Protein AF-A0A1D2M995-F1 (afdb_monomer_lite)

Secondary structure (DSSP, 8-state):
-PPP-----HHHHHHHHHHHHHHHHH-TTTT-HHHHHHHHHHHHHHHHHHHHHS---TTHHHHHHHHHHHHHHHHHHHHHHHHHHHHHHHHH-TTS-----HHHHHHHHHHHHHHHHHHHHHHHHHHH-TTTSS-THHHHHHHHHHHS----------------S--SHHHHHHHHHHHHHHHHHHHHHHT-PPP----------------PPPPP--------TTS-TTSSHHHHHHHHHHHTT-

Foldseek 3Di:
DDDDDPPPDPVNVVVVVVVVVVVCVVPVCPPVPVVVVVVVVVVVVVVVVVVVVPDDPPCPVVVVVVVVVVVVVVVVVVVVVVVVVVVVVVVVVVVPDDDDDPVVVVVVVVVVVVVVVVVVVVVVVVVLDPVPDPDCPSVVVVVCPVPDDCPPPDPPPPPPPPPPPPPPPPVVVVVVVVVVVVVVVVVVVVVDDDDDDDDDDDDDDDDDDDDDDDPDPDPPPDDPPPDDCVDPDNVVVVVVVVVVVD

Radius of gyration: 42.6 Å; chains: 1; bounding box: 113×85×97 Å

Organism: Orchesella cincta (NCBI:txid48709)

Sequence (246 aa):
MAKPNLEFGSMQHKQAALTVKKALEEDPTVFQYDEHYDEMDKKRTLKREEAKGSRAPKYIQNLMKTAERRQRENERRIEKAAQKELEKEGDFFKDKESFVTGAYKRKMEELRKLEEEEKREDALDEMADVSKQKDLSGFYRHLYRQTLPDDHGGKLEGGAVKTKERRRDDHDDFKRRDERRRRSKERRASLRSPVKETSRREGSTAENVVTQAPPEAVKLGEHPIWKKRTVGEALAAALERYFQRK

Structure (mmCIF, N/CA/C/O backbone):
data_AF-A0A1D2M995-F1
#
_entry.id   AF-A0A1D2M995-F1
#
loop_
_atom_site.group_PDB
_atom_site.id
_atom_site.type_symbol
_atom_site.label_atom_id
_atom_site.label_alt_id
_atom_site.label_comp_id
_atom_site.label_asym_id
_atom_site.label_entity_id
_atom_site.label_seq_id
_atom_site.pdbx_PDB_ins_code
_atom_site.Cartn_x
_atom_site.Cartn_y
_atom_site.Cartn_z
_atom_site.occupancy
_atom_site.B_iso_or_equiv
_atom_site.auth_seq_id
_atom_site.auth_comp_id
_atom_site.auth_asym_id
_atom_site.auth_atom_id
_atom_site.pdbx_PDB_model_num
ATOM 1 N N . MET A 1 1 ? 29.322 -55.364 -50.305 1.00 50.38 1 MET A N 1
ATOM 2 C CA . MET A 1 1 ? 29.477 -53.994 -50.842 1.00 50.38 1 MET A CA 1
ATOM 3 C C . MET A 1 1 ? 30.716 -53.392 -50.192 1.00 50.38 1 MET A C 1
ATOM 5 O O . MET A 1 1 ? 30.728 -53.243 -48.977 1.00 50.38 1 MET A O 1
ATOM 9 N N . ALA A 1 2 ? 31.796 -53.214 -50.957 1.00 49.22 2 ALA A N 1
ATOM 10 C CA . ALA A 1 2 ? 33.095 -52.764 -50.450 1.00 49.22 2 ALA A CA 1
ATOM 11 C C . ALA A 1 2 ? 33.080 -51.249 -50.175 1.00 49.22 2 ALA A C 1
ATOM 13 O O . ALA A 1 2 ? 32.518 -50.492 -50.964 1.00 49.22 2 ALA A O 1
ATOM 14 N N . LYS A 1 3 ? 33.660 -50.815 -49.047 1.00 56.88 3 LYS A N 1
ATOM 15 C CA . LYS A 1 3 ? 33.774 -49.394 -48.681 1.00 56.88 3 LYS A CA 1
ATOM 16 C C . LYS A 1 3 ? 34.695 -48.683 -49.687 1.00 56.88 3 LYS A C 1
ATOM 18 O O . LYS A 1 3 ? 35.758 -49.232 -49.976 1.00 56.88 3 LYS A O 1
ATOM 23 N N . PRO A 1 4 ? 34.330 -47.501 -50.217 1.00 58.78 4 PRO A N 1
ATOM 24 C CA . PRO A 1 4 ? 35.194 -46.779 -51.140 1.00 58.78 4 PRO A CA 1
ATOM 25 C C . PRO A 1 4 ? 36.441 -46.294 -50.395 1.00 58.78 4 PRO A C 1
ATOM 27 O O . PRO A 1 4 ? 36.345 -45.597 -49.385 1.00 58.78 4 PRO A O 1
ATOM 30 N N . ASN A 1 5 ? 37.609 -46.698 -50.889 1.00 57.47 5 ASN A N 1
ATOM 31 C CA . ASN A 1 5 ? 38.904 -46.247 -50.402 1.00 57.47 5 ASN A CA 1
ATOM 32 C C . ASN A 1 5 ? 39.093 -44.795 -50.879 1.00 57.47 5 ASN A C 1
ATOM 34 O O . ASN A 1 5 ? 39.346 -44.567 -52.062 1.00 57.47 5 ASN A O 1
ATOM 38 N N . LEU A 1 6 ? 38.880 -43.805 -50.003 1.00 61.81 6 LEU A N 1
ATOM 39 C CA . LEU A 1 6 ? 39.188 -42.405 -50.315 1.00 61.81 6 LEU A CA 1
ATOM 40 C C . LEU A 1 6 ? 40.704 -42.201 -50.222 1.00 61.81 6 LEU A C 1
ATOM 42 O O . LEU A 1 6 ? 41.224 -41.753 -49.202 1.00 61.81 6 LEU A O 1
ATOM 46 N N . GLU A 1 7 ? 41.417 -42.524 -51.296 1.00 61.47 7 GLU A N 1
ATOM 47 C CA . GLU A 1 7 ? 42.785 -42.047 -51.478 1.00 61.47 7 GLU A CA 1
ATOM 48 C C . GLU A 1 7 ? 42.737 -40.575 -51.892 1.00 61.47 7 GLU A C 1
ATOM 50 O O . GLU A 1 7 ? 42.656 -40.233 -53.073 1.00 61.47 7 GLU A O 1
ATOM 55 N N . PHE A 1 8 ? 42.741 -39.680 -50.903 1.00 60.62 8 PHE A N 1
ATOM 56 C CA . PHE A 1 8 ? 43.027 -38.274 -51.160 1.00 60.62 8 PHE A CA 1
ATOM 57 C C . PHE A 1 8 ? 44.442 -38.184 -51.738 1.00 60.62 8 PHE A C 1
ATOM 59 O O . PHE A 1 8 ? 45.425 -38.575 -51.107 1.00 60.62 8 PHE A O 1
ATOM 66 N N . GLY A 1 9 ? 44.545 -37.726 -52.984 1.00 68.25 9 GLY A N 1
ATOM 67 C CA . GLY A 1 9 ? 45.812 -37.707 -53.704 1.00 68.25 9 GLY A CA 1
ATOM 68 C C . GLY A 1 9 ? 46.841 -36.845 -52.973 1.00 68.25 9 GLY A C 1
ATOM 69 O O . GLY A 1 9 ? 46.520 -35.771 -52.467 1.00 68.25 9 GLY A O 1
ATOM 70 N N . SER A 1 10 ? 48.108 -37.265 -52.963 1.00 73.19 10 SER A N 1
ATOM 71 C CA . SER A 1 10 ? 49.226 -36.529 -52.340 1.00 73.19 10 SER A CA 1
ATOM 72 C C . SER A 1 10 ? 49.308 -35.048 -52.756 1.00 73.19 10 SER A C 1
ATOM 74 O O . SER A 1 10 ? 49.774 -34.200 -51.994 1.00 73.19 10 SER A O 1
ATOM 76 N N . MET A 1 11 ? 48.804 -34.716 -53.947 1.00 72.56 11 MET A N 1
ATOM 77 C CA . MET A 1 11 ? 48.664 -33.348 -54.449 1.00 72.56 11 MET A CA 1
ATOM 78 C C . MET A 1 11 ? 47.589 -32.530 -53.721 1.00 72.56 11 MET A C 1
ATOM 80 O O . MET A 1 11 ? 47.816 -31.352 -53.455 1.00 72.56 11 MET A O 1
ATOM 84 N N . GLN A 1 12 ? 46.462 -33.136 -53.343 1.00 79.75 12 GLN A N 1
ATOM 85 C CA . GLN A 1 12 ? 45.393 -32.476 -52.585 1.00 79.75 12 GLN A CA 1
ATOM 86 C C . GLN A 1 12 ? 45.860 -32.135 -51.167 1.00 79.75 12 GLN A C 1
ATOM 88 O O . GLN A 1 12 ? 45.599 -31.040 -50.679 1.00 79.75 12 GLN A O 1
ATOM 93 N N . HIS A 1 13 ? 46.645 -33.017 -50.541 1.00 82.62 13 HIS A N 1
ATOM 94 C CA . HIS A 1 13 ? 47.264 -32.739 -49.243 1.00 82.62 13 HIS A CA 1
ATOM 95 C C . HIS A 1 13 ? 48.274 -31.587 -49.302 1.00 82.62 13 HIS A C 1
ATOM 97 O O . HIS A 1 13 ? 48.285 -30.731 -48.418 1.00 82.62 13 HIS A O 1
ATOM 103 N N . LYS A 1 14 ? 49.092 -31.516 -50.362 1.00 85.00 14 LYS A N 1
ATOM 104 C CA . LYS A 1 14 ? 50.019 -30.391 -50.577 1.00 85.00 14 LYS A CA 1
ATOM 105 C C . LYS A 1 14 ? 49.275 -29.075 -50.794 1.00 85.00 14 LYS A C 1
ATOM 107 O O . LYS A 1 14 ? 49.655 -28.063 -50.214 1.00 85.00 14 LYS A O 1
ATOM 112 N N . GLN A 1 15 ? 48.211 -29.089 -51.596 1.00 88.50 15 GLN A N 1
ATOM 113 C CA . GLN A 1 15 ? 47.365 -27.915 -51.817 1.00 88.50 15 GLN A CA 1
ATOM 114 C C . GLN A 1 15 ? 46.688 -27.460 -50.517 1.00 88.50 15 GLN A C 1
ATOM 116 O O . GLN A 1 15 ? 46.766 -26.280 -50.192 1.00 88.50 15 GLN A O 1
ATOM 121 N N . ALA A 1 16 ? 46.138 -28.386 -49.726 1.00 89.25 16 ALA A N 1
ATOM 122 C CA . ALA A 1 16 ? 45.531 -28.091 -48.427 1.00 89.25 16 ALA A CA 1
ATOM 123 C C . ALA A 1 16 ? 46.539 -27.502 -47.421 1.00 89.25 16 ALA A C 1
ATOM 125 O O . ALA A 1 16 ? 46.238 -26.545 -46.712 1.00 89.25 16 ALA A O 1
ATOM 126 N N . ALA A 1 17 ? 47.768 -28.022 -47.383 1.00 89.06 17 ALA A N 1
ATOM 127 C CA . ALA A 1 17 ? 48.816 -27.470 -46.527 1.00 89.06 17 ALA A CA 1
ATOM 128 C C . ALA A 1 17 ? 49.204 -26.039 -46.941 1.00 89.06 17 ALA A C 1
ATOM 130 O O . ALA A 1 17 ? 49.438 -25.193 -46.081 1.00 89.06 17 ALA A O 1
ATOM 131 N N . LEU A 1 18 ? 49.251 -25.749 -48.248 1.00 91.06 18 LEU A N 1
ATOM 132 C CA . LEU A 1 18 ? 49.499 -24.396 -48.752 1.00 91.06 18 LEU A CA 1
ATOM 133 C C . LEU A 1 18 ? 48.357 -23.438 -48.402 1.00 91.06 18 LEU A C 1
ATOM 135 O O . LEU A 1 18 ? 48.626 -22.305 -48.019 1.00 91.06 18 LEU A O 1
ATOM 139 N N . THR A 1 19 ? 47.099 -23.874 -48.499 1.00 90.62 19 THR A N 1
ATOM 140 C CA . THR A 1 19 ? 45.949 -23.036 -48.126 1.00 90.62 19 THR A CA 1
ATOM 141 C C . THR A 1 19 ? 45.902 -22.763 -46.628 1.00 90.62 19 THR A C 1
ATOM 143 O O . THR A 1 19 ? 45.633 -21.636 -46.237 1.00 90.62 19 THR A O 1
ATOM 146 N N . VAL A 1 20 ? 46.228 -23.754 -45.789 1.00 91.44 20 VAL A N 1
ATOM 147 C CA . VAL A 1 20 ? 46.300 -23.572 -44.329 1.00 91.44 20 VAL A CA 1
ATOM 148 C C . VAL A 1 20 ? 47.412 -22.591 -43.951 1.00 91.44 20 VAL A C 1
ATOM 150 O O . VAL A 1 20 ? 47.184 -21.716 -43.127 1.00 91.44 20 VAL A O 1
ATOM 153 N N . LYS A 1 21 ? 48.594 -22.685 -44.577 1.00 91.31 21 LYS A N 1
ATOM 154 C CA . LYS A 1 21 ? 49.697 -21.738 -44.336 1.00 91.31 21 LYS A CA 1
ATOM 155 C C . LYS A 1 21 ? 49.332 -20.308 -44.722 1.00 91.31 21 LYS A C 1
ATOM 157 O O . LYS A 1 21 ? 49.559 -19.408 -43.930 1.00 91.31 21 LYS A O 1
ATOM 162 N N . LYS A 1 22 ? 48.720 -20.121 -45.895 1.00 92.81 22 LYS A N 1
ATOM 163 C CA . LYS A 1 22 ? 48.232 -18.805 -46.332 1.00 92.81 22 LYS A CA 1
ATOM 164 C C . LYS A 1 22 ? 47.201 -18.232 -45.359 1.00 92.81 22 LYS A C 1
ATOM 166 O O . LYS A 1 22 ? 47.317 -17.082 -44.971 1.00 92.81 22 LYS A O 1
ATOM 171 N N . ALA A 1 23 ? 46.254 -19.054 -44.907 1.00 90.12 23 ALA A N 1
ATOM 172 C CA . ALA A 1 23 ? 45.253 -18.628 -43.934 1.00 90.12 23 ALA A CA 1
ATOM 173 C C . ALA A 1 23 ? 45.875 -18.232 -42.579 1.00 90.12 23 ALA A C 1
ATOM 175 O O . ALA A 1 23 ? 45.442 -17.255 -41.987 1.00 90.12 23 ALA A O 1
ATOM 176 N N . LEU A 1 24 ? 46.914 -18.944 -42.118 1.00 90.50 24 LEU A N 1
ATOM 177 C CA . LEU A 1 24 ? 47.659 -18.609 -40.893 1.00 90.50 24 LEU A CA 1
ATOM 178 C C . LEU A 1 24 ? 48.519 -17.340 -41.030 1.00 90.50 24 LEU A C 1
ATOM 180 O O . LEU A 1 24 ? 48.720 -16.641 -40.041 1.00 90.50 24 LEU A O 1
ATOM 184 N N . GLU A 1 25 ? 49.064 -17.071 -42.222 1.00 90.62 25 GLU A N 1
ATOM 185 C CA . GLU A 1 25 ? 49.813 -15.841 -42.527 1.00 90.62 25 GLU A CA 1
ATOM 186 C C . GLU A 1 25 ? 48.897 -14.611 -42.573 1.00 90.62 25 GLU A C 1
ATOM 188 O O . GLU A 1 25 ? 49.305 -13.528 -42.158 1.00 90.62 25 GLU A O 1
ATOM 193 N N . GLU A 1 26 ? 47.669 -14.780 -43.067 1.00 91.38 26 GLU A N 1
ATOM 194 C CA . GLU A 1 26 ? 46.644 -13.735 -43.093 1.00 91.38 26 GLU A CA 1
ATOM 195 C C . GLU A 1 26 ? 46.065 -13.470 -41.694 1.00 91.38 26 GLU A C 1
ATOM 197 O O . GLU A 1 26 ? 45.956 -12.310 -41.293 1.00 91.38 26 GLU A O 1
ATOM 202 N N . ASP A 1 27 ? 45.727 -14.524 -40.940 1.00 91.44 27 ASP A N 1
ATOM 203 C CA . ASP A 1 27 ? 45.203 -14.418 -39.577 1.00 91.44 27 ASP A CA 1
ATOM 204 C C . ASP A 1 27 ? 45.594 -15.637 -38.706 1.00 91.44 27 ASP A C 1
ATOM 206 O O . ASP A 1 27 ? 45.150 -16.764 -38.956 1.00 91.44 27 ASP A O 1
ATOM 210 N N . PRO A 1 28 ? 46.373 -15.450 -37.623 1.00 90.19 28 PRO A N 1
ATOM 211 C CA . PRO A 1 28 ? 46.727 -16.541 -36.718 1.00 90.19 28 PRO A CA 1
ATOM 212 C C . PRO A 1 28 ? 45.530 -17.076 -35.909 1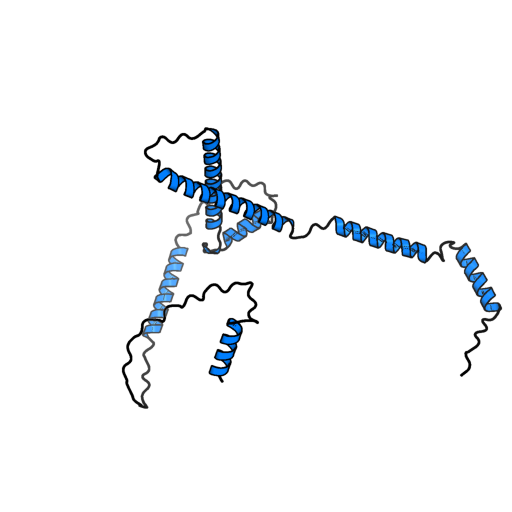.00 90.19 28 PRO A C 1
ATOM 214 O O . PRO A 1 28 ? 45.601 -18.186 -35.381 1.00 90.19 28 PRO A O 1
ATOM 217 N N . THR A 1 29 ? 44.429 -16.323 -35.815 1.00 90.50 29 THR A N 1
ATOM 218 C CA . THR A 1 29 ? 43.222 -16.675 -35.045 1.00 90.50 29 THR A CA 1
ATOM 219 C C . THR A 1 29 ? 42.201 -17.482 -35.849 1.00 90.50 29 THR A C 1
ATOM 221 O O . THR A 1 29 ? 41.189 -17.926 -35.306 1.00 90.50 29 THR A O 1
ATOM 224 N N . VAL A 1 30 ? 42.473 -17.759 -37.130 1.00 89.56 30 VAL A N 1
ATOM 225 C CA . VAL A 1 30 ? 41.490 -18.335 -38.066 1.00 89.56 30 VAL A CA 1
ATOM 226 C C . VAL A 1 30 ? 40.931 -19.703 -37.633 1.00 89.56 30 VAL A C 1
ATOM 228 O O . VAL A 1 30 ? 39.838 -20.084 -38.048 1.00 89.56 30 VAL A O 1
ATOM 231 N N . PHE A 1 31 ? 41.658 -20.437 -36.783 1.00 90.06 31 PHE A N 1
ATOM 232 C CA . PHE A 1 31 ? 41.250 -21.742 -36.247 1.00 90.06 31 PHE A CA 1
ATOM 233 C C . PHE A 1 31 ? 40.792 -21.706 -34.776 1.00 90.06 31 PHE A C 1
ATOM 235 O O . PHE A 1 31 ? 40.465 -22.756 -34.219 1.00 90.06 31 PHE A O 1
ATOM 242 N N . GLN A 1 32 ? 40.725 -20.531 -34.141 1.00 91.81 32 GLN A N 1
ATOM 243 C CA . GLN A 1 32 ? 40.308 -20.350 -32.740 1.00 91.81 32 GLN A CA 1
ATOM 244 C C . GLN A 1 32 ? 38.776 -20.347 -32.577 1.00 91.81 32 GLN A C 1
ATOM 246 O O . GLN A 1 32 ? 38.176 -19.444 -31.992 1.00 91.81 32 GLN A O 1
ATOM 251 N N . TYR A 1 33 ? 38.111 -21.374 -33.107 1.00 88.50 33 TYR A N 1
ATOM 252 C CA . TYR A 1 33 ? 36.649 -21.476 -33.069 1.00 88.50 33 TYR A CA 1
ATOM 253 C C . TYR A 1 33 ? 36.094 -21.620 -31.648 1.00 88.50 33 TYR A C 1
ATOM 255 O O . TYR A 1 33 ? 35.071 -21.014 -31.328 1.00 88.50 33 TYR A O 1
ATOM 263 N N . ASP A 1 34 ? 36.765 -22.415 -30.813 1.00 92.44 34 ASP A N 1
ATOM 264 C CA . ASP A 1 34 ? 36.328 -22.707 -29.445 1.00 92.44 34 ASP A CA 1
ATOM 265 C C . ASP A 1 34 ? 36.439 -21.465 -28.553 1.00 92.44 34 ASP A C 1
ATOM 267 O O . ASP A 1 34 ? 35.485 -21.089 -27.885 1.00 92.44 34 ASP A O 1
ATOM 271 N N . GLU A 1 35 ? 37.552 -20.734 -28.648 1.00 91.06 35 GLU A N 1
ATOM 272 C CA . GLU A 1 35 ? 37.790 -19.516 -27.866 1.00 91.06 35 GLU A CA 1
ATOM 273 C C . GLU A 1 35 ? 36.749 -18.424 -28.173 1.00 91.06 35 GLU A C 1
ATOM 275 O O . GLU A 1 35 ? 36.163 -17.837 -27.259 1.00 91.06 35 GLU A O 1
ATOM 280 N N . HIS A 1 36 ? 36.444 -18.191 -29.456 1.00 90.81 36 HIS A N 1
ATOM 281 C CA . HIS A 1 36 ? 35.420 -17.221 -29.852 1.00 90.81 36 HIS A CA 1
ATOM 282 C C . HIS A 1 36 ? 34.009 -17.670 -29.431 1.00 90.81 36 HIS A C 1
ATOM 284 O O . HIS A 1 36 ? 33.169 -16.848 -29.048 1.00 90.81 36 HIS A O 1
ATOM 290 N N . TYR A 1 37 ? 33.724 -18.973 -29.489 1.00 93.00 37 TYR A N 1
ATOM 291 C CA . TYR A 1 37 ? 32.454 -19.519 -29.021 1.00 93.00 37 TYR A CA 1
ATOM 292 C C . TYR A 1 37 ? 32.300 -19.379 -27.500 1.00 93.00 37 TYR A C 1
ATOM 294 O O . TYR A 1 37 ? 31.278 -18.867 -27.035 1.00 93.00 37 TYR A O 1
ATOM 302 N N . ASP A 1 38 ? 33.337 -19.719 -26.741 1.00 93.62 38 ASP A N 1
ATOM 303 C CA . ASP A 1 38 ? 33.417 -19.533 -25.295 1.00 93.62 38 ASP A CA 1
ATOM 304 C C . ASP A 1 38 ? 33.201 -18.073 -24.899 1.00 93.62 38 ASP A C 1
ATOM 306 O O . ASP A 1 38 ? 32.485 -17.780 -23.941 1.00 93.62 38 ASP A O 1
ATOM 310 N N . GLU A 1 39 ? 33.789 -17.127 -25.632 1.00 92.81 39 GLU A N 1
ATOM 311 C CA . GLU A 1 39 ? 33.537 -15.705 -25.420 1.00 92.81 39 GLU A CA 1
ATOM 312 C C . GLU A 1 39 ? 32.080 -15.314 -25.673 1.00 92.81 39 GLU A C 1
ATOM 314 O O . GLU A 1 39 ? 31.513 -14.525 -24.911 1.00 92.81 39 GLU A O 1
ATOM 319 N N . MET A 1 40 ? 31.462 -15.830 -26.739 1.00 92.12 40 MET A N 1
ATOM 320 C CA . MET A 1 40 ? 30.053 -15.566 -27.029 1.00 92.12 40 MET A CA 1
ATOM 321 C C . MET A 1 40 ? 29.146 -16.127 -25.937 1.00 92.12 40 MET A C 1
ATOM 323 O O . MET A 1 40 ? 28.219 -15.437 -25.504 1.00 92.12 40 MET A O 1
ATOM 327 N N . ASP A 1 41 ? 29.413 -17.342 -25.465 1.00 93.81 41 ASP A N 1
ATOM 328 C CA . ASP A 1 41 ? 28.628 -17.960 -24.403 1.00 93.81 41 ASP A CA 1
ATOM 329 C C . ASP A 1 41 ? 28.854 -17.261 -23.056 1.00 93.81 41 ASP A C 1
ATOM 331 O O . ASP A 1 41 ? 27.871 -16.962 -22.377 1.00 93.81 41 ASP A O 1
ATOM 335 N N . LYS A 1 42 ? 30.083 -16.836 -22.728 1.00 94.06 42 LYS A N 1
ATOM 336 C CA . LYS A 1 42 ? 30.363 -15.958 -21.572 1.00 94.06 42 LYS A CA 1
ATOM 337 C C . LYS A 1 42 ? 29.604 -14.628 -21.666 1.00 94.06 42 LYS A C 1
ATOM 339 O O . LYS A 1 42 ? 28.968 -14.200 -20.709 1.00 94.06 42 LYS A O 1
ATOM 344 N N . LYS A 1 43 ? 29.595 -13.970 -22.830 1.00 93.62 43 LYS A N 1
ATOM 345 C CA . LYS A 1 43 ? 28.833 -12.721 -23.041 1.00 93.62 43 LYS A CA 1
ATOM 346 C C . LYS A 1 43 ? 27.321 -12.952 -22.890 1.00 93.62 43 LYS A C 1
ATOM 348 O O . LYS A 1 43 ? 26.617 -12.113 -22.325 1.00 93.62 43 LYS A O 1
ATOM 353 N N . ARG A 1 44 ? 26.801 -14.094 -23.357 1.00 91.50 44 ARG A N 1
ATOM 354 C CA . ARG A 1 44 ? 25.386 -14.482 -23.200 1.00 91.50 44 ARG A CA 1
ATOM 355 C C . ARG A 1 44 ? 25.019 -14.771 -21.746 1.00 91.50 44 ARG A C 1
ATOM 357 O O . ARG A 1 44 ? 23.936 -14.362 -21.322 1.00 91.50 44 ARG A O 1
ATOM 364 N N . THR A 1 45 ? 25.872 -15.464 -20.992 1.00 90.19 45 THR A N 1
ATOM 365 C CA . THR A 1 45 ? 25.625 -15.764 -19.574 1.00 90.19 45 THR A CA 1
ATOM 366 C C . THR A 1 45 ? 25.651 -14.494 -18.737 1.00 90.19 45 THR A C 1
ATOM 368 O O . THR A 1 45 ? 24.680 -14.256 -18.022 1.00 90.19 45 THR A O 1
ATOM 371 N N . LEU A 1 46 ? 26.651 -13.626 -18.919 1.00 88.69 46 LEU A N 1
ATOM 372 C CA . LEU A 1 46 ? 26.735 -12.329 -18.237 1.00 88.69 46 LEU A CA 1
ATOM 373 C C . LEU A 1 46 ? 25.494 -11.471 -18.505 1.00 88.69 46 LEU A C 1
ATOM 375 O O . LEU A 1 46 ? 24.807 -11.062 -17.572 1.00 88.69 46 LEU A O 1
ATOM 379 N N . LYS A 1 47 ? 25.099 -11.316 -19.776 1.00 88.62 47 LYS A N 1
ATOM 380 C CA . LYS A 1 47 ? 23.875 -10.582 -20.143 1.00 88.62 47 LYS A CA 1
ATOM 381 C C . LYS A 1 47 ? 22.615 -11.187 -19.510 1.00 88.62 47 LYS A C 1
ATOM 383 O O . LYS A 1 47 ? 21.684 -10.472 -19.136 1.00 88.62 47 LYS A O 1
ATOM 388 N N . ARG A 1 48 ? 22.549 -12.519 -19.400 1.00 86.75 48 ARG A N 1
ATOM 389 C CA . ARG A 1 48 ? 21.433 -13.223 -18.750 1.00 86.75 48 ARG A CA 1
ATOM 390 C C . ARG A 1 48 ? 21.431 -13.006 -17.236 1.00 86.75 48 ARG A C 1
ATOM 392 O O . ARG A 1 48 ? 20.352 -12.942 -16.652 1.00 86.75 48 ARG A O 1
ATOM 399 N N . GLU A 1 49 ? 22.591 -12.931 -16.600 1.00 85.69 49 GLU A N 1
ATOM 400 C CA . GLU A 1 49 ? 22.735 -12.670 -15.166 1.00 85.69 49 GLU A CA 1
ATOM 401 C C . GLU A 1 49 ? 22.398 -11.217 -14.818 1.00 85.69 49 GLU A C 1
ATOM 403 O O . GLU A 1 49 ? 21.590 -10.980 -13.918 1.00 85.69 49 GLU A O 1
ATOM 408 N N . GLU A 1 50 ? 22.869 -10.255 -15.610 1.00 83.56 50 GLU A N 1
ATOM 409 C CA . GLU A 1 50 ? 22.500 -8.835 -15.506 1.00 83.56 50 GLU A CA 1
ATOM 410 C C . GLU A 1 50 ? 20.980 -8.621 -15.653 1.00 83.56 50 GLU A C 1
ATOM 412 O O . GLU A 1 50 ? 20.352 -7.873 -14.893 1.00 83.56 50 GLU A O 1
ATOM 417 N N . ALA A 1 51 ? 20.348 -9.342 -16.587 1.00 78.25 51 ALA A N 1
ATOM 418 C CA . ALA A 1 51 ? 18.898 -9.310 -16.780 1.00 78.25 51 ALA A CA 1
ATOM 419 C C . ALA A 1 51 ? 18.107 -9.954 -15.622 1.00 78.25 51 ALA A C 1
ATOM 421 O O . ALA A 1 51 ? 16.939 -9.617 -15.411 1.00 78.25 51 ALA A O 1
ATOM 422 N N . LYS A 1 52 ? 18.714 -10.881 -14.868 1.00 75.69 52 LYS A N 1
ATOM 423 C CA . LYS A 1 52 ? 18.093 -11.501 -13.684 1.00 75.69 52 LYS A CA 1
ATOM 424 C C . LYS A 1 52 ? 18.197 -10.609 -12.448 1.00 75.69 52 LYS A C 1
ATOM 426 O O . LYS A 1 52 ? 17.239 -10.557 -11.683 1.00 75.69 52 LYS A O 1
ATOM 431 N N . GLY A 1 53 ? 19.319 -9.913 -12.254 1.00 70.75 53 GLY A N 1
ATOM 432 C CA . GLY A 1 53 ? 19.558 -9.091 -11.061 1.00 70.75 53 GLY A CA 1
ATOM 433 C C . GLY A 1 53 ? 18.692 -7.829 -10.976 1.00 70.75 53 GLY A C 1
ATOM 434 O O . GLY A 1 53 ? 18.337 -7.393 -9.886 1.00 70.75 53 GLY A O 1
ATOM 435 N N . SER A 1 54 ? 18.304 -7.257 -12.116 1.00 66.25 54 SER A N 1
ATOM 436 C CA . SER A 1 54 ? 17.576 -5.978 -12.174 1.00 66.25 54 SER A CA 1
ATOM 437 C C . SER A 1 54 ? 16.050 -6.111 -12.153 1.00 66.25 54 SER A C 1
ATOM 439 O O . SER A 1 54 ? 15.337 -5.141 -11.887 1.00 66.25 54 SER A O 1
ATOM 441 N N . ARG A 1 55 ? 15.507 -7.303 -12.428 1.00 77.56 55 ARG A N 1
ATOM 442 C CA . ARG A 1 55 ? 14.063 -7.489 -12.597 1.00 77.56 55 ARG A CA 1
ATOM 443 C C . ARG A 1 55 ? 13.413 -7.943 -11.296 1.00 77.56 55 ARG A C 1
ATOM 445 O O . ARG A 1 55 ? 13.145 -9.128 -11.098 1.00 77.56 55 ARG A O 1
ATOM 452 N N . ALA A 1 56 ? 13.097 -6.977 -10.436 1.00 78.69 56 ALA A N 1
ATOM 453 C CA . ALA A 1 56 ? 12.211 -7.224 -9.305 1.00 78.69 56 ALA A CA 1
ATOM 454 C C . ALA A 1 56 ? 10.891 -7.871 -9.793 1.00 78.69 56 ALA A C 1
ATOM 456 O O . ALA A 1 56 ? 10.373 -7.507 -10.859 1.00 78.69 56 ALA A O 1
ATOM 457 N N . PRO A 1 57 ? 10.323 -8.836 -9.049 1.00 88.31 57 PRO A N 1
ATOM 458 C CA . PRO A 1 57 ? 9.048 -9.436 -9.411 1.00 88.31 57 PRO A CA 1
ATOM 459 C C . PRO A 1 57 ? 7.959 -8.366 -9.495 1.00 88.31 57 PRO A C 1
ATOM 461 O O . PRO A 1 57 ? 7.796 -7.566 -8.577 1.00 88.31 57 PRO A O 1
ATOM 464 N N . LYS A 1 58 ? 7.144 -8.410 -10.554 1.00 85.75 58 LYS A N 1
ATOM 465 C CA . LYS A 1 58 ? 6.087 -7.416 -10.813 1.00 85.75 58 LYS A CA 1
ATOM 466 C C . LYS A 1 58 ? 5.112 -7.222 -9.640 1.00 85.75 58 LYS A C 1
ATOM 468 O O . LYS A 1 58 ? 4.550 -6.144 -9.491 1.00 85.75 58 LYS A O 1
ATOM 473 N N . TYR A 1 59 ? 4.901 -8.254 -8.820 1.00 89.75 59 TYR A N 1
ATOM 474 C CA . TYR A 1 59 ? 3.861 -8.271 -7.786 1.00 89.75 59 TYR A CA 1
ATOM 475 C C . TYR A 1 59 ? 4.378 -8.323 -6.346 1.00 89.75 59 TYR A C 1
ATOM 477 O O . TYR A 1 59 ? 3.568 -8.176 -5.432 1.00 89.75 59 TYR A O 1
ATOM 485 N N . ILE A 1 60 ? 5.684 -8.516 -6.110 1.00 91.56 60 ILE A N 1
ATOM 486 C CA . ILE A 1 60 ? 6.184 -8.749 -4.743 1.00 91.56 60 ILE A CA 1
ATOM 487 C C . ILE A 1 60 ? 5.908 -7.547 -3.843 1.00 91.56 60 ILE A C 1
ATOM 489 O O . ILE A 1 60 ? 5.404 -7.709 -2.741 1.00 91.56 60 ILE A O 1
ATOM 493 N N . GLN A 1 61 ? 6.124 -6.334 -4.347 1.00 92.00 61 GLN A N 1
ATOM 494 C CA . GLN A 1 61 ? 5.901 -5.112 -3.579 1.00 92.00 61 GLN A CA 1
ATOM 495 C C . GLN A 1 61 ? 4.434 -4.959 -3.168 1.00 92.00 61 GLN A C 1
ATOM 497 O O . GLN A 1 61 ? 4.143 -4.620 -2.026 1.00 92.00 61 GLN A O 1
ATOM 502 N N . ASN A 1 62 ? 3.502 -5.261 -4.074 1.00 93.50 62 ASN A N 1
ATOM 503 C CA . ASN A 1 62 ? 2.076 -5.211 -3.761 1.00 93.50 62 ASN A CA 1
ATOM 504 C C . ASN A 1 62 ? 1.699 -6.294 -2.748 1.00 93.50 62 ASN A C 1
ATOM 506 O O . ASN A 1 62 ? 0.915 -6.029 -1.841 1.00 93.50 62 ASN A O 1
ATOM 510 N N . LEU A 1 63 ? 2.282 -7.490 -2.858 1.00 94.06 63 LEU A N 1
ATOM 511 C CA . LEU A 1 63 ? 2.051 -8.556 -1.890 1.00 94.06 63 LEU A CA 1
ATOM 512 C C . LEU A 1 63 ? 2.519 -8.142 -0.489 1.00 94.06 63 LEU A C 1
ATOM 514 O O . LEU A 1 63 ? 1.734 -8.260 0.450 1.00 94.06 63 LEU A O 1
ATOM 518 N N . MET A 1 64 ? 3.724 -7.575 -0.369 1.00 94.81 64 MET A N 1
ATOM 519 C CA . MET A 1 64 ? 4.260 -7.067 0.901 1.00 94.81 64 MET A CA 1
ATOM 520 C C . MET A 1 64 ? 3.355 -5.978 1.493 1.00 94.81 64 MET A C 1
ATOM 522 O O . MET A 1 64 ? 2.898 -6.119 2.624 1.00 94.81 64 MET A O 1
ATOM 526 N N . LYS A 1 65 ? 2.945 -4.985 0.691 1.00 93.69 65 LYS A N 1
ATOM 527 C CA . LYS A 1 65 ? 1.988 -3.944 1.116 1.00 93.69 65 LYS A CA 1
ATOM 528 C C . LYS A 1 65 ? 0.664 -4.527 1.620 1.00 93.69 65 LYS A C 1
ATOM 530 O O . LYS A 1 65 ? 0.110 -4.064 2.616 1.00 93.69 65 LYS A O 1
ATOM 535 N N . THR A 1 66 ? 0.128 -5.554 0.952 1.00 94.81 66 THR A N 1
ATOM 536 C CA . THR A 1 66 ? -1.108 -6.209 1.421 1.00 94.81 66 THR A CA 1
ATOM 537 C C . THR A 1 66 ? -0.895 -7.012 2.700 1.00 94.81 66 THR A C 1
ATOM 539 O O . THR A 1 66 ? -1.810 -7.090 3.514 1.00 94.81 66 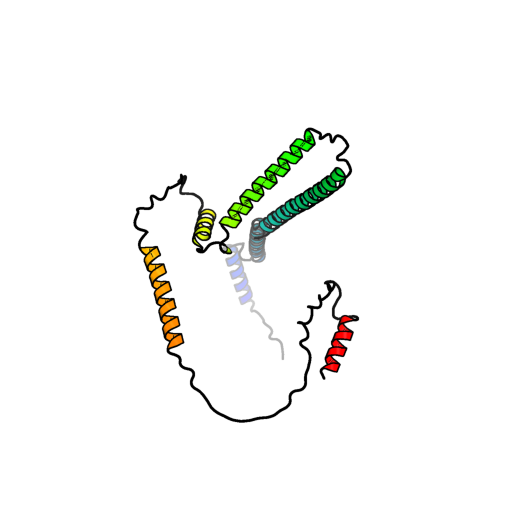THR A O 1
ATOM 542 N N . ALA A 1 67 ? 0.277 -7.624 2.888 1.00 96.62 67 ALA A N 1
ATOM 543 C CA . ALA A 1 67 ? 0.611 -8.341 4.114 1.00 96.62 67 ALA A CA 1
ATOM 544 C C . ALA A 1 67 ? 0.689 -7.371 5.300 1.00 96.62 67 ALA A C 1
ATOM 546 O O . ALA A 1 67 ? 0.023 -7.600 6.306 1.00 96.62 67 ALA A O 1
ATOM 547 N N . GLU A 1 68 ? 1.381 -6.244 5.134 1.00 95.00 68 GLU A N 1
ATOM 548 C CA . GLU A 1 68 ? 1.460 -5.167 6.128 1.00 95.00 68 GLU A CA 1
ATOM 549 C C . GLU A 1 68 ? 0.075 -4.598 6.473 1.00 95.00 68 GLU A C 1
ATOM 551 O O . GLU A 1 68 ? -0.244 -4.387 7.642 1.00 95.00 68 GLU A O 1
ATOM 556 N N . ARG A 1 69 ? -0.796 -4.387 5.473 1.00 91.25 69 ARG A N 1
ATOM 557 C CA . ARG A 1 69 ? -2.184 -3.951 5.713 1.00 91.25 69 ARG A CA 1
ATOM 558 C C . ARG A 1 69 ? -2.956 -4.958 6.573 1.00 91.25 69 ARG A C 1
ATOM 560 O O . ARG A 1 69 ? -3.639 -4.550 7.507 1.00 91.25 69 ARG A O 1
ATOM 567 N N . ARG A 1 70 ? -2.833 -6.260 6.287 1.00 94.12 70 ARG A N 1
ATOM 568 C CA . ARG A 1 70 ? -3.495 -7.321 7.071 1.00 94.12 70 ARG A CA 1
ATOM 569 C C . ARG A 1 70 ? -2.940 -7.431 8.489 1.00 94.12 70 ARG A C 1
ATOM 571 O O . ARG A 1 70 ? -3.707 -7.707 9.404 1.00 94.12 70 ARG A O 1
ATOM 578 N N . GLN A 1 71 ? -1.634 -7.230 8.673 1.00 95.06 71 GLN A N 1
ATOM 579 C CA . GLN A 1 71 ? -1.010 -7.216 10.000 1.00 95.06 71 GLN A CA 1
ATOM 580 C C . GLN A 1 71 ? -1.586 -6.084 10.854 1.00 95.06 71 GLN A C 1
ATOM 582 O O . GLN A 1 71 ? -2.115 -6.361 11.927 1.00 95.06 71 GLN A O 1
ATOM 587 N N . ARG A 1 72 ? -1.624 -4.856 10.319 1.00 89.31 72 ARG A N 1
ATOM 588 C CA . ARG A 1 72 ? -2.235 -3.701 10.997 1.00 89.31 72 ARG A CA 1
ATOM 589 C C . ARG A 1 72 ? -3.715 -3.915 11.328 1.00 89.31 72 ARG A C 1
ATOM 591 O O . ARG A 1 72 ? -4.161 -3.592 12.424 1.00 89.31 72 ARG A O 1
ATOM 598 N N . GLU A 1 73 ? -4.490 -4.489 10.406 1.00 90.06 73 GLU A N 1
ATOM 599 C CA . GLU A 1 73 ? -5.900 -4.819 10.660 1.00 90.06 73 GLU A CA 1
ATOM 600 C C . GLU A 1 73 ? -6.051 -5.866 11.778 1.00 90.06 73 GLU A C 1
ATOM 602 O O . GLU A 1 73 ? -6.945 -5.769 12.620 1.00 90.06 73 GLU A O 1
ATOM 607 N N . ASN A 1 74 ? -5.174 -6.872 11.805 1.00 92.62 74 ASN A N 1
ATOM 608 C CA . ASN A 1 74 ? -5.203 -7.909 12.828 1.00 92.62 74 ASN A CA 1
ATOM 609 C C . ASN A 1 74 ? -4.831 -7.367 14.212 1.00 92.62 74 ASN A C 1
ATOM 611 O O . ASN A 1 74 ? -5.521 -7.674 15.180 1.00 92.62 74 ASN A O 1
ATOM 615 N N . GLU A 1 75 ? -3.791 -6.538 14.298 1.00 89.88 75 GLU A N 1
ATOM 616 C CA . GLU A 1 75 ? -3.416 -5.830 15.528 1.00 89.88 75 GLU A CA 1
ATOM 617 C C . GLU A 1 75 ? -4.600 -5.020 16.059 1.00 89.88 75 GLU A C 1
ATOM 619 O O . GLU A 1 75 ? -5.003 -5.196 17.207 1.00 89.88 75 GLU A O 1
ATOM 624 N N . ARG A 1 76 ? -5.274 -4.263 15.187 1.00 86.69 76 ARG A N 1
ATOM 625 C CA . ARG A 1 76 ? -6.483 -3.517 15.553 1.00 86.69 76 ARG A CA 1
ATOM 626 C C . ARG A 1 76 ? -7.617 -4.416 16.036 1.00 86.69 76 ARG A C 1
ATOM 628 O O . ARG A 1 76 ? -8.338 -4.061 16.967 1.00 86.69 76 ARG A O 1
ATOM 635 N N . ARG A 1 77 ? -7.821 -5.574 15.401 1.00 91.94 77 ARG A N 1
ATOM 636 C CA . ARG A 1 77 ? -8.846 -6.540 15.826 1.00 91.94 77 ARG A CA 1
ATOM 637 C C . ARG A 1 77 ? -8.560 -7.043 17.237 1.00 91.94 77 ARG A C 1
ATOM 639 O O . ARG A 1 77 ? -9.484 -7.116 18.043 1.00 91.94 77 ARG A O 1
ATOM 646 N N . ILE A 1 78 ? -7.301 -7.370 17.521 1.00 92.75 78 ILE A N 1
ATOM 647 C CA . ILE A 1 78 ? -6.857 -7.815 18.844 1.00 92.75 78 ILE A CA 1
ATOM 648 C C . ILE A 1 78 ? -7.055 -6.693 19.867 1.00 92.75 78 ILE A C 1
ATOM 650 O O . ILE A 1 78 ? -7.600 -6.946 20.936 1.00 92.75 78 ILE A O 1
ATOM 654 N N . GLU A 1 79 ? -6.699 -5.453 19.534 1.00 88.38 79 GLU A N 1
ATOM 655 C CA . GLU A 1 79 ? -6.867 -4.304 20.430 1.00 88.38 79 GLU A CA 1
ATOM 656 C C . GLU A 1 79 ? -8.337 -3.990 20.721 1.00 88.38 79 GLU A C 1
A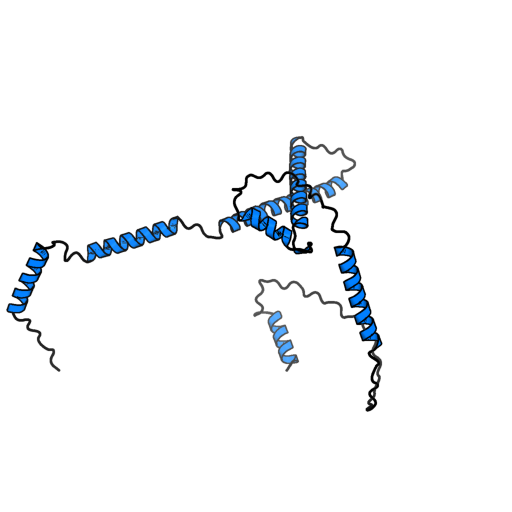TOM 658 O O . GLU A 1 79 ? -8.708 -3.832 21.883 1.00 88.38 79 GLU A O 1
ATOM 663 N N . LYS A 1 80 ? -9.207 -3.988 19.703 1.00 88.38 80 LYS A N 1
ATOM 664 C CA . LYS A 1 80 ? -10.658 -3.827 19.898 1.00 88.38 80 LYS A CA 1
ATOM 665 C C . LYS A 1 80 ? -11.254 -4.963 20.723 1.00 88.38 80 LYS A C 1
ATOM 667 O O . LYS A 1 80 ? -12.134 -4.723 21.546 1.00 88.38 80 LYS A O 1
ATOM 672 N N . ALA A 1 81 ? -10.792 -6.196 20.512 1.00 92.56 81 ALA A N 1
ATOM 673 C CA . ALA A 1 81 ? -11.215 -7.330 21.322 1.00 92.56 81 ALA A CA 1
ATOM 674 C C . ALA A 1 81 ? -10.775 -7.156 22.784 1.00 92.56 81 ALA A C 1
ATOM 676 O O . ALA A 1 81 ? -11.605 -7.295 23.676 1.00 92.56 81 ALA A O 1
ATOM 677 N N . ALA A 1 82 ? -9.519 -6.772 23.025 1.00 90.00 82 ALA A N 1
ATOM 678 C CA . ALA A 1 82 ? -8.998 -6.517 24.365 1.00 90.00 82 ALA A CA 1
ATOM 679 C C . ALA A 1 82 ? -9.758 -5.386 25.073 1.00 90.00 82 ALA A C 1
ATOM 681 O O . ALA A 1 82 ? -10.150 -5.546 26.224 1.00 90.00 82 ALA A O 1
ATOM 682 N N . GLN A 1 83 ? -10.041 -4.278 24.381 1.00 86.75 83 GLN A N 1
ATOM 683 C CA . GLN A 1 83 ? -10.835 -3.183 24.937 1.00 86.75 83 GLN A CA 1
ATOM 684 C C . GLN A 1 83 ? -12.256 -3.635 25.288 1.00 86.75 83 GLN A C 1
ATOM 686 O O . GLN A 1 83 ? -12.756 -3.308 26.358 1.00 86.75 83 GLN A O 1
ATOM 691 N N . LYS A 1 84 ? -12.891 -4.436 24.428 1.00 92.06 84 LYS A N 1
ATOM 692 C CA . LYS A 1 84 ? -14.227 -4.974 24.698 1.00 92.06 84 LYS A CA 1
ATOM 693 C C . LYS A 1 84 ? -14.247 -5.899 25.918 1.00 92.06 84 LYS A C 1
ATOM 695 O O . LYS A 1 84 ? -15.231 -5.901 26.650 1.00 92.06 84 LYS A O 1
ATOM 700 N N . GLU A 1 85 ? -13.200 -6.693 26.139 1.00 91.12 85 GLU A N 1
ATOM 701 C CA . GLU A 1 85 ? -13.072 -7.499 27.362 1.00 91.12 85 GLU A CA 1
ATOM 702 C C . GLU A 1 85 ? -12.857 -6.611 28.600 1.00 91.12 85 GLU A C 1
ATOM 704 O O . GLU A 1 85 ? -13.510 -6.829 29.617 1.00 91.12 85 GLU A O 1
ATOM 709 N N . LEU A 1 86 ? -12.044 -5.553 28.493 1.00 87.38 86 LEU A N 1
ATOM 710 C CA . LEU A 1 86 ? -11.838 -4.585 29.578 1.00 87.38 86 LEU A CA 1
ATOM 711 C C . LEU A 1 86 ? -13.107 -3.805 29.932 1.00 87.38 86 LEU A C 1
ATOM 713 O O . LEU A 1 86 ? -13.343 -3.538 31.103 1.00 87.38 86 LEU A O 1
ATOM 717 N N . GLU A 1 87 ? -13.929 -3.437 28.952 1.00 87.75 87 GLU A N 1
ATOM 718 C CA . GLU A 1 87 ? -15.208 -2.760 29.197 1.00 87.75 87 GLU A CA 1
ATOM 719 C C . GLU A 1 87 ? -16.184 -3.680 29.940 1.00 87.75 87 GLU A C 1
ATOM 721 O O . GLU A 1 87 ? -16.796 -3.258 30.920 1.00 87.75 87 GLU A O 1
ATOM 726 N N . LYS A 1 88 ? -16.258 -4.960 29.548 1.00 89.81 88 LYS A N 1
ATOM 727 C CA . LYS A 1 88 ? -17.056 -5.964 30.268 1.00 89.81 88 LYS A CA 1
ATOM 728 C C . LYS A 1 88 ? -16.546 -6.190 31.689 1.00 89.81 88 LYS A C 1
ATOM 730 O O . LYS A 1 88 ? -17.357 -6.347 32.589 1.00 89.81 88 LYS A O 1
ATOM 735 N N . GLU A 1 89 ? -15.230 -6.242 31.904 1.00 85.75 89 GLU A N 1
ATOM 736 C CA . GLU A 1 89 ? -14.656 -6.399 33.247 1.00 85.75 89 GLU A CA 1
ATOM 737 C C . GLU A 1 89 ? -14.868 -5.138 34.095 1.00 85.75 89 GLU A C 1
ATOM 739 O O . GLU A 1 89 ? -15.276 -5.215 35.253 1.00 85.75 89 GLU A O 1
ATOM 744 N N . GLY A 1 90 ? -14.669 -3.966 33.494 1.00 84.69 90 GLY A N 1
ATOM 745 C CA . GLY A 1 90 ? -14.927 -2.666 34.101 1.00 84.69 90 GLY A CA 1
ATOM 746 C C . GLY A 1 90 ? -16.383 -2.497 34.525 1.00 84.69 90 GLY A C 1
ATOM 747 O O . GLY A 1 90 ? -16.643 -1.863 35.549 1.00 84.69 90 GLY A O 1
ATOM 748 N N . ASP A 1 91 ? -17.327 -3.133 33.822 1.00 84.12 91 ASP A N 1
ATOM 749 C CA . ASP A 1 91 ? -18.728 -3.146 34.230 1.00 84.12 91 ASP A CA 1
ATOM 750 C C . ASP A 1 91 ? -18.952 -3.790 35.612 1.00 84.12 91 ASP A C 1
ATOM 752 O O . ASP A 1 91 ? -19.866 -3.376 36.326 1.00 84.12 91 ASP A O 1
ATOM 756 N N . PHE A 1 92 ? -18.101 -4.738 36.025 1.00 86.12 92 PHE A N 1
ATOM 757 C CA . PHE A 1 92 ? -18.156 -5.374 37.349 1.00 86.12 92 PHE A CA 1
ATOM 758 C C . PHE A 1 92 ? -17.462 -4.565 38.453 1.00 86.12 92 PHE A C 1
ATOM 760 O O . PHE A 1 92 ? -17.672 -4.837 39.634 1.00 86.12 92 PHE A O 1
ATOM 767 N N . PHE A 1 93 ? -16.638 -3.577 38.096 1.00 83.69 93 PHE A N 1
ATOM 768 C CA . PHE A 1 93 ? -15.846 -2.787 39.043 1.00 83.69 93 PHE A CA 1
ATOM 769 C C . PHE A 1 93 ? -16.189 -1.291 39.027 1.00 83.69 93 PHE A C 1
ATOM 771 O O . PHE A 1 93 ? -15.395 -0.490 39.512 1.00 83.69 93 PHE A O 1
ATOM 778 N N . LYS A 1 94 ? -17.383 -0.910 38.543 1.00 86.69 94 LYS A N 1
ATOM 779 C CA . LYS A 1 94 ? -17.857 0.492 38.518 1.00 86.69 94 LYS A CA 1
ATOM 780 C C . LYS A 1 94 ? -17.837 1.174 39.884 1.00 86.69 94 LYS A C 1
ATOM 782 O O . LYS A 1 94 ? -17.637 2.381 39.956 1.00 86.69 94 LYS A O 1
ATOM 787 N N . ASP A 1 95 ? -18.022 0.398 40.948 1.00 88.69 95 ASP A N 1
ATOM 788 C CA . ASP A 1 95 ? -18.039 0.899 42.323 1.00 88.69 95 ASP A CA 1
ATOM 789 C C . ASP A 1 95 ? -16.630 1.199 42.872 1.00 88.69 95 ASP A C 1
ATOM 791 O O . ASP A 1 95 ? -16.495 1.736 43.970 1.00 88.69 95 ASP A O 1
ATOM 795 N N . LYS A 1 96 ? -15.565 0.844 42.136 1.00 90.25 96 LYS A N 1
ATOM 796 C CA . LYS A 1 96 ? -14.167 1.082 42.519 1.00 90.25 96 LYS A CA 1
ATOM 797 C C . LYS A 1 96 ? -13.546 2.166 41.641 1.00 90.25 96 LYS A C 1
ATOM 799 O O . LYS A 1 96 ? -13.830 2.277 40.453 1.00 90.25 96 LYS A O 1
ATOM 804 N N . GLU A 1 97 ? -12.642 2.947 42.221 1.00 85.06 97 GLU A N 1
ATOM 805 C CA . GLU A 1 97 ? -11.923 3.994 41.494 1.00 85.06 97 GLU A CA 1
ATOM 806 C C . GLU A 1 97 ? -10.962 3.387 40.453 1.00 85.06 97 GLU A C 1
ATOM 808 O O . GLU A 1 97 ? -10.085 2.585 40.784 1.00 85.06 97 GLU A O 1
ATOM 813 N N . SER A 1 98 ? -11.109 3.772 39.180 1.00 82.94 98 SER A N 1
ATOM 814 C CA . SER A 1 98 ? -10.224 3.345 38.090 1.00 82.94 98 SER A CA 1
ATOM 815 C C . SER A 1 98 ? -9.112 4.372 37.851 1.00 82.94 98 SER A C 1
ATOM 817 O O . SER A 1 98 ? -9.378 5.494 37.408 1.00 82.94 98 SER A O 1
ATOM 819 N N . PHE A 1 99 ? -7.855 3.990 38.076 1.00 84.62 99 PHE A N 1
ATOM 820 C CA . PHE A 1 99 ? -6.701 4.853 37.822 1.00 84.62 99 PHE A CA 1
ATOM 821 C C . PHE A 1 99 ? -6.008 4.476 36.513 1.00 84.62 99 PHE A C 1
ATOM 823 O O . PHE A 1 99 ? -5.561 3.349 36.325 1.00 84.62 99 PHE A O 1
ATOM 830 N N . VAL A 1 100 ? -5.881 5.449 35.611 1.00 85.00 100 VAL A N 1
ATOM 831 C CA . VAL A 1 100 ? -5.213 5.279 34.316 1.00 85.00 100 VAL A CA 1
ATOM 832 C C . VAL A 1 100 ? -3.870 6.005 34.325 1.00 85.00 100 VAL A C 1
ATOM 834 O O . VAL A 1 100 ? -3.817 7.216 34.557 1.00 85.00 100 VAL A O 1
ATOM 837 N N . THR A 1 101 ? -2.782 5.289 34.028 1.00 90.94 101 THR A N 1
ATOM 838 C CA . THR A 1 101 ? -1.433 5.871 33.944 1.00 90.94 101 THR A CA 1
ATOM 839 C C . THR A 1 101 ? -1.300 6.804 32.734 1.00 90.94 101 THR A C 1
ATOM 841 O O . THR A 1 101 ? -1.949 6.619 31.703 1.00 90.94 101 THR A O 1
ATOM 844 N N . GLY A 1 102 ? -0.435 7.821 32.823 1.00 93.38 102 GLY A N 1
ATOM 845 C CA . GLY A 1 102 ? -0.245 8.791 31.733 1.00 93.38 102 GLY A CA 1
ATOM 846 C C . GLY A 1 102 ? 0.180 8.155 30.401 1.00 93.38 102 GLY A C 1
ATOM 847 O O . GLY A 1 102 ? -0.232 8.621 29.343 1.00 93.38 102 GLY A O 1
ATOM 848 N N . ALA A 1 103 ? 0.939 7.054 30.443 1.00 89.44 103 ALA A N 1
ATOM 849 C CA . ALA A 1 103 ? 1.335 6.303 29.251 1.00 89.44 103 ALA A CA 1
ATOM 850 C C . ALA A 1 103 ? 0.137 5.641 28.549 1.00 89.44 103 ALA A C 1
ATOM 852 O O . ALA A 1 103 ? 0.040 5.689 27.325 1.00 89.44 103 ALA A O 1
ATOM 853 N N . TYR A 1 104 ? -0.808 5.081 29.312 1.00 86.06 104 TYR A N 1
ATOM 854 C CA . TYR A 1 104 ? -2.011 4.477 28.741 1.00 86.06 104 TYR A CA 1
ATOM 855 C C . TYR A 1 104 ? -2.939 5.528 28.125 1.00 86.06 104 TYR A C 1
ATOM 857 O O . TYR A 1 104 ? -3.474 5.304 27.045 1.00 86.06 104 TYR A O 1
ATOM 865 N N . LYS A 1 105 ? -3.077 6.707 28.754 1.00 90.56 105 LYS A N 1
ATOM 866 C CA . LYS A 1 105 ? -3.847 7.824 28.172 1.00 90.56 105 LYS A CA 1
ATOM 867 C C . LYS A 1 105 ? -3.314 8.221 26.793 1.00 90.56 105 LYS A C 1
ATOM 869 O O . LYS A 1 105 ? -4.097 8.321 25.857 1.00 90.56 105 LYS A O 1
ATOM 874 N N . ARG A 1 106 ? -1.987 8.339 26.650 1.00 92.31 106 ARG A N 1
ATOM 875 C CA . ARG A 1 106 ? -1.338 8.612 25.355 1.00 92.31 106 ARG A CA 1
ATOM 876 C C . ARG A 1 106 ? -1.623 7.517 24.326 1.00 92.31 106 ARG A C 1
ATOM 878 O O . ARG A 1 106 ? -2.018 7.837 23.213 1.00 92.31 106 ARG A O 1
ATOM 885 N N . LYS A 1 107 ? -1.514 6.238 24.709 1.00 87.62 107 LYS A N 1
ATOM 886 C CA . LYS A 1 107 ? -1.840 5.118 23.809 1.00 87.62 107 LYS A CA 1
ATOM 887 C C . LYS A 1 107 ? -3.308 5.159 23.353 1.00 87.62 107 LYS A C 1
ATOM 889 O O . LYS A 1 107 ? -3.590 4.938 22.182 1.00 87.62 107 LYS A O 1
ATOM 894 N N . MET A 1 108 ? -4.245 5.474 24.249 1.00 85.88 108 MET A N 1
ATOM 895 C CA . MET A 1 108 ? -5.667 5.602 23.898 1.00 85.88 108 MET A CA 1
ATOM 896 C C . MET A 1 108 ? -5.934 6.777 22.949 1.00 85.88 108 MET A C 1
ATOM 898 O O . MET A 1 108 ? -6.760 6.655 22.047 1.00 85.88 108 MET A O 1
ATOM 902 N N . GLU A 1 109 ? -5.243 7.904 23.129 1.00 89.25 109 GLU A N 1
ATOM 903 C CA . GLU A 1 109 ? -5.321 9.053 22.218 1.00 89.25 109 GLU A CA 1
ATOM 904 C C . GLU A 1 109 ? -4.757 8.721 20.833 1.00 89.25 109 GLU A C 1
ATOM 906 O O . GLU A 1 109 ? -5.388 9.044 19.828 1.00 89.25 109 GLU A O 1
ATOM 911 N N . GLU A 1 110 ? -3.616 8.030 20.767 1.00 87.81 110 GLU A N 1
ATOM 912 C CA . GLU A 1 110 ? -3.028 7.549 19.512 1.00 87.81 110 GLU A CA 1
ATOM 913 C C . GLU A 1 110 ? -3.985 6.608 18.771 1.00 87.81 110 GLU A C 1
ATOM 915 O O . GLU A 1 110 ? -4.249 6.807 17.585 1.00 87.81 110 GLU A O 1
ATOM 920 N N . LEU A 1 111 ? -4.575 5.635 19.473 1.00 83.62 111 LEU A N 1
ATOM 921 C CA . LEU A 1 111 ? -5.559 4.715 18.895 1.00 83.62 111 LEU A CA 1
ATOM 922 C C . LEU A 1 111 ? -6.814 5.438 18.403 1.00 83.62 111 LEU A C 1
ATOM 924 O O . LEU A 1 111 ? -7.303 5.159 17.308 1.00 83.62 111 LEU A O 1
ATOM 928 N N . ARG A 1 112 ? -7.326 6.390 19.188 1.00 87.81 112 ARG A N 1
ATOM 929 C CA . ARG A 1 112 ? -8.488 7.191 18.803 1.00 87.81 112 ARG A CA 1
ATOM 930 C C . ARG A 1 112 ? -8.198 8.027 17.560 1.00 87.81 112 ARG A C 1
ATOM 932 O O . ARG A 1 112 ? -9.023 8.066 16.653 1.00 87.81 112 ARG A O 1
ATOM 939 N N . LYS A 1 113 ? -7.021 8.651 17.495 1.00 90.19 113 LYS A N 1
ATOM 940 C CA . LYS A 1 113 ? -6.590 9.433 16.335 1.00 90.19 113 LYS A CA 1
ATOM 941 C C . LYS A 1 113 ? -6.484 8.563 15.082 1.00 90.19 113 LYS A C 1
ATOM 943 O O . LYS A 1 113 ? -6.997 8.953 14.039 1.00 90.19 113 LYS A O 1
ATOM 948 N N . LEU A 1 114 ? -5.891 7.373 15.197 1.00 83.44 114 LEU A N 1
ATOM 949 C CA . LEU A 1 114 ? -5.803 6.415 14.091 1.00 83.44 114 LEU A CA 1
ATOM 950 C C . LEU A 1 114 ? -7.188 5.964 13.604 1.00 83.44 114 LEU A C 1
ATOM 952 O O . LEU A 1 114 ? -7.401 5.828 12.401 1.00 83.44 114 LEU A O 1
ATOM 956 N N . GLU A 1 115 ? -8.145 5.756 14.513 1.00 84.44 115 GLU A N 1
ATOM 957 C CA . GLU A 1 115 ? -9.517 5.400 14.137 1.00 84.44 115 GLU A CA 1
ATOM 958 C C . GLU A 1 115 ? -10.263 6.568 13.467 1.00 84.44 115 GLU A C 1
ATOM 960 O O . GLU A 1 115 ? -11.038 6.353 12.537 1.00 84.44 115 GLU A O 1
ATOM 965 N N . GLU A 1 116 ? -10.052 7.805 13.918 1.00 89.38 116 GLU A N 1
ATOM 966 C CA . GLU A 1 116 ? -10.641 9.002 13.304 1.00 89.38 116 GLU A CA 1
ATOM 967 C C . GLU A 1 116 ? -10.076 9.268 11.898 1.00 89.38 116 GLU A C 1
ATOM 969 O O . GLU A 1 116 ? -10.837 9.607 10.988 1.00 89.38 116 GLU A O 1
ATOM 974 N N . GLU A 1 117 ? -8.769 9.080 11.700 1.00 88.00 117 GLU A N 1
ATOM 975 C CA . GLU A 1 117 ? -8.119 9.172 10.387 1.00 88.00 117 GLU A CA 1
ATOM 976 C C . GLU A 1 117 ? -8.665 8.115 9.423 1.00 88.00 117 GLU A C 1
ATOM 978 O O . GLU A 1 117 ? -9.063 8.454 8.310 1.00 88.00 117 GLU A O 1
ATOM 983 N N . GLU A 1 118 ? -8.790 6.865 9.867 1.00 81.44 118 GLU A N 1
ATOM 984 C CA . GLU A 1 118 ? -9.363 5.805 9.038 1.00 81.44 118 GLU A CA 1
ATOM 985 C C . GLU A 1 118 ? -10.838 6.053 8.716 1.00 81.44 118 GLU A C 1
ATOM 987 O O . GLU A 1 118 ? -11.227 5.958 7.559 1.00 81.44 118 GLU A O 1
ATOM 992 N N . LYS A 1 119 ? -11.664 6.453 9.692 1.00 89.75 119 LYS A N 1
ATOM 993 C CA . LYS A 1 119 ? -13.070 6.811 9.427 1.00 89.75 119 LYS A CA 1
ATOM 994 C C . LYS A 1 119 ? -13.186 7.926 8.393 1.00 89.75 119 LYS A C 1
ATOM 996 O O . LYS A 1 119 ? -14.148 7.969 7.628 1.00 89.75 119 LYS A O 1
ATOM 1001 N N . ARG A 1 120 ? -12.225 8.851 8.380 1.00 90.25 120 ARG A N 1
ATOM 1002 C CA . ARG A 1 120 ? -12.168 9.924 7.390 1.00 90.25 120 ARG A CA 1
ATOM 1003 C C . ARG A 1 120 ? -11.779 9.398 6.011 1.00 90.25 120 ARG A C 1
ATOM 1005 O O . ARG A 1 120 ? -12.395 9.823 5.038 1.00 90.25 120 ARG A O 1
ATOM 1012 N N . GLU A 1 121 ? -10.789 8.513 5.921 1.00 86.19 121 GLU A N 1
ATOM 1013 C CA . GLU A 1 121 ? -10.415 7.856 4.663 1.00 86.19 121 GLU A CA 1
ATOM 1014 C C . GLU A 1 121 ? -11.565 7.001 4.123 1.00 86.19 121 GLU A C 1
ATOM 1016 O O . GLU A 1 121 ? -11.968 7.192 2.981 1.00 86.19 121 GLU A O 1
ATOM 1021 N N . ASP A 1 122 ? -12.185 6.176 4.966 1.00 87.25 122 ASP A N 1
ATOM 1022 C CA . ASP A 1 122 ? -13.346 5.356 4.618 1.00 87.25 122 ASP A CA 1
ATOM 1023 C C . ASP A 1 122 ? -14.514 6.214 4.114 1.00 87.25 122 ASP A C 1
ATOM 1025 O O . ASP A 1 122 ? -15.166 5.858 3.135 1.00 87.25 122 ASP A O 1
ATOM 1029 N N . ALA A 1 123 ? -14.767 7.374 4.731 1.00 89.69 123 ALA A N 1
ATOM 1030 C CA . ALA A 1 123 ? -15.803 8.301 4.275 1.00 89.69 123 ALA A CA 1
ATOM 1031 C C . ALA A 1 123 ? -15.474 8.931 2.909 1.00 89.69 123 ALA A C 1
ATOM 1033 O O . ALA A 1 123 ? -16.372 9.153 2.092 1.00 89.69 123 ALA A O 1
ATOM 1034 N N . LEU A 1 124 ? -14.198 9.230 2.644 1.00 85.44 124 LEU A N 1
ATOM 1035 C CA . LEU A 1 124 ? -13.751 9.738 1.346 1.00 85.44 124 LEU A CA 1
ATOM 1036 C C . LEU A 1 124 ? -13.838 8.658 0.264 1.00 85.44 124 LEU A C 1
ATOM 1038 O O . LEU A 1 124 ? -14.319 8.948 -0.832 1.00 85.44 124 LEU A O 1
ATOM 1042 N N . ASP A 1 125 ? -13.429 7.433 0.581 1.00 83.88 125 ASP A N 1
ATOM 1043 C CA . ASP A 1 125 ? -13.518 6.276 -0.307 1.00 83.88 125 ASP A CA 1
ATOM 1044 C C . ASP A 1 125 ? -14.979 5.916 -0.591 1.00 83.88 125 ASP A C 1
ATOM 1046 O O . ASP A 1 125 ? -15.350 5.692 -1.741 1.00 83.88 125 ASP A O 1
ATOM 1050 N N . GLU A 1 126 ? -15.848 5.954 0.421 1.00 88.25 126 GLU A N 1
ATOM 1051 C CA . GLU A 1 126 ? -17.293 5.787 0.263 1.00 88.25 126 GLU A CA 1
ATOM 1052 C C . GLU A 1 126 ? -17.895 6.877 -0.628 1.00 88.25 126 GLU A C 1
ATOM 1054 O O . GLU A 1 126 ? -18.727 6.582 -1.486 1.00 88.25 126 GLU A O 1
ATOM 1059 N N . MET A 1 127 ? -17.460 8.127 -0.473 1.00 82.94 127 MET A N 1
ATOM 1060 C CA . MET A 1 127 ? -17.900 9.213 -1.344 1.00 82.94 127 MET A CA 1
ATOM 1061 C C . MET A 1 127 ? -17.381 9.043 -2.779 1.00 82.94 127 MET A C 1
ATOM 1063 O O . MET A 1 127 ? -18.075 9.433 -3.719 1.00 82.94 127 MET A O 1
ATOM 1067 N N . ALA A 1 128 ? -16.176 8.498 -2.959 1.00 81.94 128 ALA A N 1
ATOM 1068 C CA . ALA A 1 128 ? -15.546 8.247 -4.254 1.00 81.94 128 ALA A CA 1
ATOM 1069 C C . ALA A 1 128 ? -15.987 6.926 -4.909 1.00 81.94 128 ALA A C 1
ATOM 1071 O O . ALA A 1 128 ? -15.644 6.680 -6.069 1.00 81.94 128 ALA A O 1
ATOM 1072 N N . ASP A 1 129 ? -16.755 6.099 -4.198 1.00 85.56 129 ASP A N 1
ATOM 1073 C CA . ASP A 1 129 ? -17.240 4.820 -4.688 1.00 85.56 129 ASP A CA 1
ATOM 1074 C C . ASP A 1 129 ? -18.197 5.015 -5.868 1.00 85.56 129 ASP A C 1
ATOM 1076 O O . ASP A 1 129 ? -19.311 5.538 -5.765 1.00 85.56 129 ASP A O 1
ATOM 1080 N N . VAL A 1 130 ? -17.749 4.519 -7.014 1.00 84.38 130 VAL A N 1
ATOM 1081 C CA . VAL A 1 130 ? -18.486 4.497 -8.272 1.00 84.38 130 VAL A CA 1
ATOM 1082 C C . VAL A 1 130 ? -19.848 3.823 -8.134 1.00 84.38 130 VAL A C 1
ATOM 1084 O O . VAL A 1 130 ? -20.786 4.237 -8.808 1.00 84.38 130 VAL A O 1
ATOM 1087 N N . SER A 1 131 ? -19.977 2.803 -7.279 1.00 84.81 131 SER A N 1
ATOM 1088 C CA . SER A 1 131 ? -21.235 2.066 -7.112 1.00 84.81 131 SER A CA 1
ATOM 1089 C C . SER A 1 131 ?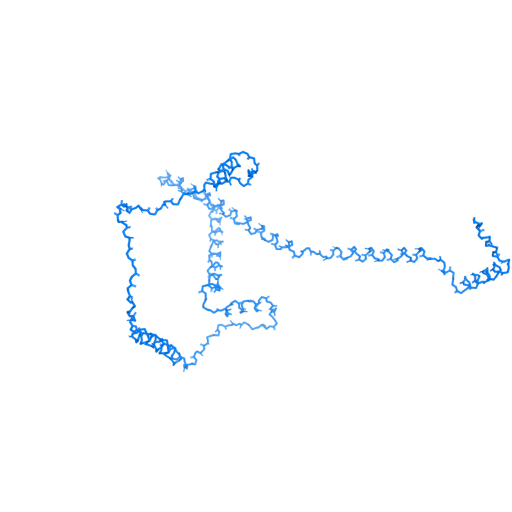 -22.343 2.918 -6.481 1.00 84.81 131 SER A C 1
ATOM 1091 O O . SER A 1 131 ? -23.527 2.701 -6.745 1.00 84.81 131 SER A O 1
ATOM 1093 N N . LYS A 1 132 ? -21.955 3.916 -5.677 1.00 87.44 132 LYS A N 1
ATOM 1094 C CA . LYS A 1 132 ? -22.855 4.839 -4.972 1.00 87.44 132 LYS A CA 1
ATOM 1095 C C . LYS A 1 132 ? -23.131 6.105 -5.785 1.00 87.44 132 LYS A C 1
ATOM 1097 O O . LYS A 1 132 ? -24.120 6.798 -5.541 1.00 87.44 132 LYS A O 1
ATOM 1102 N N . GLN A 1 133 ? -22.278 6.411 -6.762 1.00 84.31 133 GLN A N 1
ATOM 1103 C CA . GLN A 1 133 ? -22.409 7.569 -7.643 1.00 84.31 133 GLN A CA 1
ATOM 1104 C C . GLN A 1 133 ? -23.224 7.250 -8.907 1.00 84.31 133 GLN A C 1
ATOM 1106 O O . GLN A 1 133 ? -23.238 6.133 -9.410 1.00 84.31 133 GLN A O 1
ATOM 1111 N N . LYS A 1 134 ? -23.903 8.268 -9.457 1.00 85.06 134 LYS A N 1
ATOM 1112 C CA . LYS A 1 134 ? -24.640 8.145 -10.732 1.00 85.06 134 LYS A CA 1
ATOM 1113 C C . LYS A 1 134 ? -23.728 8.184 -11.962 1.00 85.06 134 LYS A C 1
ATOM 1115 O O . LYS A 1 134 ? -24.095 7.622 -12.986 1.00 85.06 134 LYS A O 1
ATOM 1120 N N . ASP A 1 135 ? -22.562 8.822 -11.847 1.00 85.38 135 ASP A N 1
ATOM 1121 C CA . ASP A 1 135 ? -21.644 9.078 -12.957 1.00 85.38 135 ASP A CA 1
ATOM 1122 C C . ASP A 1 135 ? -20.198 8.727 -12.580 1.00 85.38 135 ASP A C 1
ATOM 1124 O O . ASP A 1 135 ? -19.700 9.124 -11.530 1.00 85.38 135 ASP A O 1
ATOM 1128 N N . LEU A 1 136 ? -19.477 8.079 -13.500 1.00 88.12 136 LEU A N 1
ATOM 1129 C CA . LEU A 1 136 ? -18.075 7.640 -13.359 1.00 88.12 136 LEU A CA 1
ATOM 1130 C C . LEU A 1 136 ? -17.040 8.785 -13.361 1.00 88.12 136 LEU A C 1
ATOM 1132 O O . LEU A 1 136 ? -15.832 8.551 -13.296 1.00 88.12 136 LEU A O 1
ATOM 1136 N N . SER A 1 137 ? -17.487 10.037 -13.471 1.00 85.56 137 SER A N 1
ATOM 1137 C CA . SER A 1 137 ? -16.618 11.212 -13.627 1.00 85.56 137 SER A CA 1
ATOM 1138 C C . SER A 1 137 ? -15.616 11.389 -12.471 1.00 85.56 137 SER A C 1
ATOM 1140 O O . SER A 1 137 ? -14.479 11.808 -12.700 1.00 85.56 137 SER A O 1
ATOM 1142 N N . GLY A 1 138 ? -16.002 11.030 -11.239 1.00 85.06 138 GLY A N 1
ATOM 1143 C CA . GLY A 1 138 ? -15.131 11.059 -10.059 1.00 85.06 138 GLY A CA 1
ATOM 1144 C C . GLY A 1 138 ? -13.956 10.087 -10.157 1.00 85.06 138 GLY A C 1
ATOM 1145 O O . GLY A 1 138 ? -12.813 10.486 -9.925 1.00 85.06 138 GLY A O 1
ATOM 1146 N N . PHE A 1 139 ? -14.228 8.853 -10.586 1.00 85.69 139 PHE A N 1
ATOM 1147 C CA . PHE A 1 139 ? -13.214 7.827 -10.825 1.00 85.69 139 PHE A CA 1
ATOM 1148 C C . PHE A 1 139 ? -12.212 8.258 -11.893 1.00 85.69 139 PHE A C 1
ATOM 1150 O O . PHE A 1 139 ? -11.008 8.196 -11.659 1.00 85.69 139 PHE A O 1
ATOM 1157 N N . TYR A 1 140 ? -12.684 8.775 -13.032 1.00 87.75 140 TYR A N 1
ATOM 1158 C CA . TYR A 1 140 ? -11.783 9.228 -14.094 1.00 87.75 140 TYR A CA 1
ATOM 1159 C C . TYR A 1 140 ? -10.904 10.399 -13.654 1.00 87.75 140 TYR A C 1
ATOM 1161 O O . TYR A 1 140 ? -9.721 10.409 -13.974 1.00 87.75 140 TYR A O 1
ATOM 1169 N N . ARG A 1 141 ? -11.427 11.349 -12.866 1.00 87.44 141 ARG A N 1
ATOM 1170 C CA . ARG A 1 141 ? -10.616 12.434 -12.288 1.00 87.44 141 ARG A CA 1
ATOM 1171 C C . ARG A 1 141 ? -9.536 11.902 -11.341 1.00 87.44 141 ARG A C 1
ATOM 1173 O O . ARG A 1 141 ? -8.419 12.409 -11.366 1.00 87.44 141 ARG A O 1
ATOM 1180 N N . HIS A 1 142 ? -9.866 10.919 -10.502 1.00 85.38 142 HIS A N 1
ATOM 1181 C CA . HIS A 1 142 ? -8.905 10.292 -9.592 1.00 85.38 142 HIS A CA 1
ATOM 1182 C C . HIS A 1 142 ? -7.831 9.509 -10.356 1.00 85.38 142 HIS A C 1
ATOM 1184 O O . HIS A 1 142 ? -6.645 9.705 -10.108 1.00 85.38 142 HIS A O 1
ATOM 1190 N N . LEU A 1 143 ? -8.235 8.709 -11.346 1.00 87.25 143 LEU A N 1
ATOM 1191 C CA . LEU A 1 143 ? -7.320 7.972 -12.211 1.00 87.25 143 LEU A CA 1
ATOM 1192 C C . LEU A 1 143 ? -6.359 8.922 -12.934 1.00 87.25 143 LEU A C 1
ATOM 1194 O O . LEU A 1 143 ? -5.158 8.691 -12.915 1.00 87.25 143 LEU A O 1
ATOM 1198 N N . TYR A 1 144 ? -6.870 10.025 -13.491 1.00 88.56 144 TYR A N 1
ATOM 1199 C CA . TYR A 1 144 ? -6.054 11.023 -14.186 1.00 88.56 144 TYR A CA 1
ATOM 1200 C C . TYR A 1 144 ? -4.986 11.637 -13.270 1.00 88.56 144 TYR A C 1
ATOM 1202 O O . TYR A 1 144 ? -3.833 11.752 -13.674 1.00 88.56 144 TYR A O 1
ATOM 1210 N N . ARG A 1 145 ? -5.355 11.962 -12.020 1.00 85.38 145 ARG A N 1
ATOM 1211 C CA . ARG A 1 145 ? -4.429 12.460 -10.984 1.00 85.38 145 ARG A CA 1
ATOM 1212 C C . ARG A 1 145 ? -3.382 11.428 -10.570 1.00 85.38 145 ARG A C 1
ATOM 1214 O O . ARG A 1 145 ? -2.287 11.799 -10.183 1.00 85.38 145 ARG A O 1
ATOM 1221 N N . GLN A 1 146 ? -3.720 10.143 -10.609 1.00 83.62 146 GLN A N 1
ATOM 1222 C CA . GLN A 1 146 ? -2.791 9.078 -10.240 1.00 83.62 146 GLN A CA 1
ATOM 1223 C C . GLN A 1 146 ? -1.814 8.743 -11.376 1.00 83.62 146 GLN A C 1
ATOM 1225 O O . GLN A 1 146 ? -0.668 8.382 -11.118 1.00 83.62 146 GLN A O 1
ATOM 1230 N N . THR A 1 147 ? -2.272 8.809 -12.630 1.00 83.81 147 THR A N 1
ATOM 1231 C CA . THR A 1 147 ? -1.482 8.401 -13.801 1.00 83.81 147 THR A CA 1
ATOM 1232 C C . THR A 1 147 ? -0.621 9.512 -14.380 1.00 83.81 147 THR A C 1
ATOM 1234 O O . THR A 1 147 ? 0.407 9.211 -14.981 1.00 83.81 147 THR A O 1
ATOM 1237 N N . LEU A 1 148 ? -1.039 10.774 -14.248 1.00 79.69 148 LEU A N 1
ATOM 1238 C CA . LEU A 1 148 ? -0.243 11.909 -14.696 1.00 79.69 148 LEU A CA 1
ATOM 1239 C C . LEU A 1 148 ? 0.493 12.512 -13.496 1.00 79.69 148 LEU A C 1
ATOM 1241 O O . LEU A 1 148 ? -0.174 12.963 -12.568 1.00 79.69 148 LEU A O 1
ATOM 1245 N N . PRO A 1 149 ? 1.837 12.527 -13.490 1.00 62.50 149 PRO A N 1
ATOM 1246 C CA . PRO A 1 149 ? 2.581 13.305 -12.512 1.00 62.50 149 PRO A CA 1
ATOM 1247 C C . PRO A 1 149 ? 2.249 14.792 -12.695 1.00 62.50 149 PRO A C 1
ATOM 1249 O O . PRO A 1 149 ? 2.095 15.267 -13.821 1.00 62.50 149 PRO A O 1
ATOM 1252 N N . ASP A 1 150 ? 2.098 15.508 -11.582 1.00 62.16 150 ASP A N 1
ATOM 1253 C CA . ASP A 1 150 ? 1.722 16.922 -11.530 1.00 62.16 150 ASP A CA 1
ATOM 1254 C C . ASP A 1 150 ? 2.802 17.844 -12.151 1.00 62.16 150 ASP A C 1
ATOM 1256 O O . ASP A 1 150 ? 3.476 18.585 -11.446 1.00 62.16 150 ASP A O 1
ATOM 1260 N N . ASP A 1 151 ? 2.944 17.870 -13.480 1.00 53.81 151 ASP A N 1
ATOM 1261 C CA . ASP A 1 151 ? 3.658 18.950 -14.196 1.00 53.81 151 ASP A CA 1
ATOM 1262 C C . ASP A 1 151 ? 2.813 20.239 -14.288 1.00 53.81 151 ASP A C 1
ATOM 1264 O O . ASP A 1 151 ? 3.249 21.285 -14.774 1.00 53.81 151 ASP A O 1
ATOM 1268 N N . HIS A 1 152 ? 1.587 20.204 -13.766 1.00 49.03 152 HIS A N 1
ATOM 1269 C CA . HIS A 1 152 ? 0.739 21.371 -13.587 1.00 49.03 152 HIS A CA 1
ATOM 1270 C C . HIS A 1 152 ? 0.580 21.655 -12.096 1.00 49.03 152 HIS A C 1
ATOM 1272 O O . HIS A 1 152 ? -0.412 21.276 -11.479 1.00 49.03 152 HIS A O 1
ATOM 1278 N N . GLY A 1 153 ? 1.554 22.380 -11.538 1.00 43.00 153 GLY A N 1
ATOM 1279 C CA . GLY A 1 153 ? 1.526 23.002 -10.209 1.00 43.00 153 GLY A CA 1
ATOM 1280 C C . GLY A 1 153 ? 0.437 24.072 -10.047 1.00 43.00 153 GLY A C 1
ATOM 1281 O O . GLY A 1 153 ? 0.700 25.187 -9.606 1.00 43.00 153 GLY A O 1
ATOM 1282 N N . GLY A 1 154 ? -0.801 23.756 -10.409 1.00 41.09 154 GLY A N 1
ATOM 1283 C CA . GLY A 1 154 ? -1.971 24.533 -10.062 1.00 41.09 154 GLY A CA 1
ATOM 1284 C C . GLY A 1 154 ? -2.555 23.963 -8.785 1.00 41.09 154 GLY A C 1
ATOM 1285 O O . GLY A 1 154 ? -3.289 22.977 -8.829 1.00 41.09 154 GLY A O 1
ATOM 1286 N N . LYS A 1 155 ? -2.291 24.614 -7.648 1.00 41.50 155 LYS A N 1
ATOM 1287 C CA . LYS A 1 155 ? -3.228 24.560 -6.526 1.00 41.50 155 LYS A CA 1
ATOM 1288 C C . LYS A 1 155 ? -4.607 24.878 -7.102 1.00 41.50 155 LYS A C 1
ATOM 1290 O O . LYS A 1 155 ? -4.889 26.029 -7.426 1.00 41.50 155 LYS A O 1
ATOM 1295 N N . LEU A 1 156 ? -5.459 23.869 -7.260 1.00 47.22 156 LEU A N 1
ATOM 1296 C CA . LEU A 1 156 ? -6.888 24.085 -7.428 1.00 47.22 156 LEU A CA 1
ATOM 1297 C C . LEU A 1 156 ? -7.418 24.498 -6.051 1.00 47.22 156 LEU A C 1
ATOM 1299 O O . LEU A 1 156 ? -8.070 23.725 -5.354 1.00 47.22 156 LEU A O 1
ATOM 1303 N N . GLU A 1 157 ? -7.067 25.729 -5.661 1.00 34.06 157 GLU A N 1
ATOM 1304 C CA . GLU A 1 157 ? -7.888 26.583 -4.811 1.00 34.06 157 GLU A CA 1
ATOM 1305 C C . GLU A 1 157 ? -9.336 26.400 -5.251 1.00 34.06 157 GLU A C 1
ATOM 1307 O O . GLU A 1 157 ? -9.611 26.348 -6.454 1.00 34.06 157 GLU A O 1
ATOM 1312 N N . GLY A 1 158 ? -10.232 26.243 -4.278 1.00 39.62 158 GLY A N 1
ATOM 1313 C CA . GLY A 1 158 ? -11.644 25.968 -4.487 1.00 39.62 158 GLY A CA 1
ATOM 1314 C C . GLY A 1 158 ? -12.233 26.872 -5.560 1.00 39.62 158 GLY A C 1
ATOM 1315 O O . GLY A 1 158 ? -12.658 27.994 -5.296 1.00 39.62 158 GLY A O 1
ATOM 1316 N N . GLY A 1 159 ? -12.279 26.358 -6.787 1.00 30.92 159 GLY A N 1
ATOM 1317 C CA . GLY A 1 159 ? -13.013 26.954 -7.876 1.00 30.92 159 GLY A CA 1
ATOM 1318 C C . GLY A 1 159 ? -14.475 26.786 -7.532 1.00 30.92 159 GLY A C 1
ATOM 1319 O O . GLY A 1 159 ? -15.092 25.795 -7.920 1.00 30.92 159 GLY A O 1
ATOM 1320 N N . ALA A 1 160 ? -15.015 27.743 -6.776 1.00 38.28 160 ALA A N 1
ATOM 1321 C CA . ALA A 1 160 ? -16.423 28.060 -6.796 1.00 38.28 160 ALA A CA 1
ATOM 1322 C C . ALA A 1 160 ? -16.788 28.184 -8.273 1.00 38.28 160 ALA A C 1
ATOM 1324 O O . ALA A 1 160 ? -16.515 29.194 -8.927 1.00 38.28 160 ALA A O 1
ATOM 1325 N N . VAL A 1 161 ? -17.334 27.101 -8.825 1.00 38.75 161 VAL A N 1
ATOM 1326 C CA . VAL A 1 161 ? -18.004 27.127 -10.108 1.00 38.75 161 VAL A CA 1
ATOM 1327 C C . VAL A 1 161 ? -19.096 28.157 -9.899 1.00 38.75 161 VAL A C 1
ATOM 1329 O O . VAL A 1 161 ? -20.112 27.875 -9.271 1.00 38.75 161 VAL A O 1
ATOM 1332 N N . LYS A 1 162 ? -18.852 29.384 -10.373 1.00 34.72 162 LYS A N 1
ATOM 1333 C CA . LYS A 1 162 ? -19.896 30.351 -10.676 1.00 34.72 162 LYS A CA 1
ATOM 1334 C C . LYS A 1 162 ? -20.811 29.599 -11.628 1.00 34.72 162 L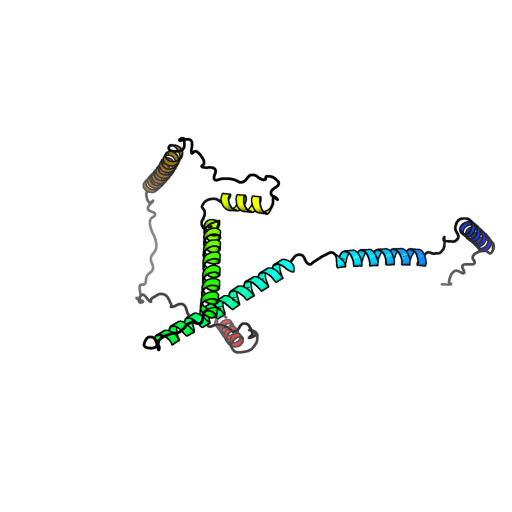YS A C 1
ATOM 1336 O O . LYS A 1 162 ? -20.561 29.529 -12.831 1.00 34.72 162 LYS A O 1
ATOM 1341 N N . THR A 1 163 ? -21.831 28.960 -11.068 1.00 36.94 163 THR A N 1
ATOM 1342 C CA . THR A 1 163 ? -22.996 28.496 -11.791 1.00 36.94 163 THR A CA 1
ATOM 1343 C C . THR A 1 163 ? -23.569 29.751 -12.415 1.00 36.94 163 THR A C 1
ATOM 1345 O O . THR A 1 163 ? -24.333 30.477 -11.785 1.00 36.94 163 THR A O 1
ATOM 1348 N N . LYS A 1 164 ? -23.128 30.063 -13.639 1.00 39.19 164 LYS A N 1
ATOM 1349 C CA . LYS A 1 164 ? -23.876 30.945 -14.518 1.00 39.19 164 LYS A CA 1
ATOM 1350 C C . LYS A 1 164 ? -25.259 30.327 -14.574 1.00 39.19 164 LYS A C 1
ATOM 1352 O O . LYS A 1 164 ? -25.433 29.195 -15.024 1.00 39.19 164 LYS A O 1
ATOM 1357 N N . GLU A 1 165 ? -26.185 31.066 -14.001 1.00 41.28 165 GLU A N 1
ATOM 1358 C CA . GLU A 1 165 ? -27.610 30.836 -13.922 1.00 41.28 165 GLU A CA 1
ATOM 1359 C C . GLU A 1 165 ? -28.160 30.616 -15.340 1.00 41.28 165 GLU A C 1
ATOM 1361 O O . GLU A 1 165 ? -28.560 31.538 -16.037 1.00 41.28 165 GLU A O 1
ATOM 1366 N N . ARG A 1 166 ? -28.032 29.380 -15.830 1.00 48.38 166 ARG A N 1
ATOM 1367 C CA . ARG A 1 166 ? -28.565 28.890 -17.112 1.00 48.38 166 ARG A CA 1
ATOM 1368 C C . ARG A 1 166 ? -29.024 27.429 -17.025 1.00 48.38 166 ARG A C 1
ATOM 1370 O O . ARG A 1 166 ? -29.166 26.773 -18.041 1.00 48.38 166 ARG A O 1
ATOM 1377 N N . ARG A 1 167 ? -29.223 26.889 -15.816 1.00 47.16 167 ARG A N 1
ATOM 1378 C CA . ARG A 1 167 ? -29.551 25.465 -15.592 1.00 47.16 167 ARG A CA 1
ATOM 1379 C C . ARG A 1 167 ? -30.799 25.248 -14.735 1.00 47.16 167 ARG A C 1
ATOM 1381 O O . ARG A 1 167 ? -30.836 24.323 -13.929 1.00 47.16 167 ARG A O 1
ATOM 1388 N N . ARG A 1 168 ? -31.810 26.110 -14.870 1.00 46.47 168 ARG A N 1
ATOM 1389 C CA . ARG A 1 168 ? -33.156 25.798 -14.358 1.00 46.47 168 ARG A CA 1
ATOM 1390 C C . ARG A 1 168 ? -34.046 25.156 -15.429 1.00 46.47 168 ARG A C 1
ATOM 1392 O O . ARG A 1 168 ? -34.912 24.376 -15.068 1.00 46.47 168 ARG A O 1
ATOM 1399 N N . ASP A 1 169 ? -33.752 25.351 -16.716 1.00 50.91 169 ASP A N 1
ATOM 1400 C CA . ASP A 1 169 ? -34.610 24.847 -17.799 1.00 50.91 169 ASP A CA 1
ATOM 1401 C C . ASP A 1 169 ? -34.385 23.361 -18.158 1.00 50.91 169 ASP A C 1
ATOM 1403 O O . ASP A 1 169 ? -35.345 22.646 -18.441 1.00 50.91 169 ASP A O 1
ATOM 1407 N N . ASP A 1 170 ? -33.154 22.837 -18.070 1.00 51.59 170 ASP A N 1
ATOM 1408 C CA . ASP A 1 170 ? -32.863 21.450 -18.491 1.00 51.59 170 ASP A CA 1
ATOM 1409 C C . ASP A 1 170 ? -33.462 20.377 -17.558 1.00 51.59 170 ASP A C 1
ATOM 1411 O O . ASP A 1 170 ? -33.817 19.279 -17.993 1.00 51.59 170 ASP A O 1
ATOM 1415 N N . HIS A 1 171 ? -33.594 20.673 -16.258 1.00 56.31 171 HIS A N 1
ATOM 1416 C CA . HIS A 1 171 ? -34.132 19.714 -15.285 1.00 56.31 171 HIS A CA 1
ATOM 1417 C C . HIS A 1 171 ? -35.666 19.609 -15.362 1.00 56.31 171 HIS A C 1
ATOM 1419 O O . HIS A 1 171 ? -36.230 18.545 -15.077 1.00 56.31 171 HIS A O 1
ATOM 1425 N N . ASP A 1 172 ? -36.346 20.686 -15.766 1.00 58.94 172 ASP A N 1
ATOM 1426 C CA . ASP A 1 172 ? -37.788 20.671 -16.016 1.00 58.94 172 ASP A CA 1
ATOM 1427 C C . ASP A 1 172 ? -38.127 19.980 -17.342 1.00 58.94 172 ASP A C 1
ATOM 1429 O O . ASP A 1 172 ? -39.102 19.224 -17.399 1.00 58.94 172 ASP A O 1
ATOM 1433 N N . ASP A 1 173 ? -37.294 20.125 -18.380 1.00 64.50 173 ASP A N 1
ATOM 1434 C CA . ASP A 1 173 ? -37.495 19.409 -19.647 1.00 64.50 173 ASP A CA 1
ATOM 1435 C C . ASP A 1 173 ? -37.319 17.886 -19.482 1.00 64.50 173 ASP A C 1
ATOM 1437 O O . ASP A 1 173 ? -38.119 17.092 -19.988 1.00 64.50 173 ASP A O 1
ATOM 1441 N N . PHE A 1 174 ? -36.353 17.451 -18.661 1.00 64.19 174 PHE A N 1
ATOM 1442 C CA . PHE A 1 174 ? -36.155 16.027 -18.369 1.00 64.19 174 PHE A CA 1
ATOM 1443 C C . PHE A 1 174 ? -37.337 15.405 -17.607 1.00 64.19 174 PHE A C 1
ATOM 1445 O O . PHE A 1 174 ? -37.778 14.302 -17.947 1.00 64.19 174 PHE A O 1
ATOM 1452 N N . LYS A 1 175 ? -37.900 16.116 -16.615 1.00 72.56 175 LYS A N 1
ATOM 1453 C CA . LYS A 1 175 ? -39.095 15.659 -15.880 1.00 72.56 175 LYS A CA 1
ATOM 1454 C C . LYS A 1 175 ? -40.325 15.594 -16.785 1.00 72.56 175 LYS A C 1
ATOM 1456 O O . LYS A 1 175 ? -41.012 14.571 -16.799 1.00 72.56 175 LYS A O 1
ATOM 1461 N N . ARG A 1 176 ? -40.559 16.629 -17.602 1.00 70.75 176 ARG A N 1
ATOM 1462 C CA . ARG A 1 176 ? -41.675 16.669 -18.565 1.00 70.75 176 ARG A CA 1
ATOM 1463 C C . ARG A 1 176 ? -41.575 15.552 -19.601 1.00 70.75 176 ARG A C 1
ATOM 1465 O O . ARG A 1 176 ? -42.585 14.939 -19.957 1.00 70.75 176 ARG A O 1
ATOM 1472 N N . ARG A 1 177 ? -40.364 15.240 -20.072 1.00 74.50 177 ARG A N 1
ATOM 1473 C CA . ARG A 1 177 ? -40.125 14.150 -21.028 1.00 74.50 177 ARG A CA 1
ATOM 1474 C C . ARG A 1 177 ? -40.412 12.776 -20.426 1.00 74.50 177 ARG A C 1
ATOM 1476 O O . ARG A 1 177 ? -41.022 11.940 -21.099 1.00 74.50 177 ARG A O 1
ATOM 1483 N N . ASP A 1 178 ? -40.007 12.543 -19.180 1.00 77.31 178 ASP A N 1
ATOM 1484 C CA . ASP A 1 178 ? -40.230 11.267 -18.494 1.00 77.31 178 ASP A CA 1
ATOM 1485 C C . ASP A 1 178 ? -41.719 11.056 -18.156 1.00 77.31 178 ASP A C 1
ATOM 1487 O O . ASP A 1 178 ? -42.274 9.974 -18.363 1.00 77.31 178 ASP A O 1
ATOM 1491 N N . GLU A 1 179 ? -42.419 12.121 -17.762 1.00 76.44 179 GLU A N 1
ATOM 1492 C CA . GLU A 1 179 ? -43.864 12.105 -17.516 1.00 76.44 179 GLU A CA 1
ATOM 1493 C C . GLU A 1 179 ? -44.672 11.862 -18.803 1.00 76.44 179 GLU A C 1
ATOM 1495 O O . GLU A 1 179 ? -45.561 11.005 -18.841 1.00 76.44 179 GLU A O 1
ATOM 1500 N N . ARG A 1 180 ? -44.292 12.502 -19.920 1.00 80.50 180 ARG A N 1
ATOM 1501 C CA . ARG A 1 180 ? -44.896 12.242 -21.241 1.00 80.50 180 ARG A CA 1
ATOM 1502 C C . ARG A 1 180 ? -44.692 10.790 -21.683 1.00 80.50 180 ARG A C 1
ATOM 1504 O O . ARG A 1 180 ? -45.581 10.199 -22.302 1.00 80.50 180 ARG A O 1
ATOM 1511 N N . ARG A 1 181 ? -43.544 10.193 -21.346 1.00 81.75 181 ARG A N 1
ATOM 1512 C CA . ARG A 1 181 ? -43.226 8.791 -21.653 1.00 81.75 181 ARG A CA 1
ATOM 1513 C C . ARG A 1 181 ? -44.055 7.818 -20.809 1.00 81.75 181 ARG A C 1
ATOM 1515 O O . ARG A 1 181 ? -44.540 6.830 -21.365 1.00 81.75 181 ARG A O 1
ATOM 1522 N N . ARG A 1 182 ? -44.270 8.106 -19.517 1.00 79.62 182 ARG A N 1
ATOM 1523 C CA . ARG A 1 182 ? -45.173 7.331 -18.641 1.00 79.62 182 ARG A CA 1
ATOM 1524 C C . ARG A 1 182 ? -46.620 7.394 -19.132 1.00 79.62 182 ARG A C 1
ATOM 1526 O O . ARG A 1 182 ? -47.208 6.348 -19.394 1.00 79.62 182 ARG A O 1
ATOM 1533 N N . ARG A 1 183 ? -47.133 8.592 -19.426 1.00 79.00 183 ARG A N 1
ATOM 1534 C CA . ARG A 1 183 ? -48.504 8.783 -19.930 1.00 79.00 183 ARG A CA 1
ATOM 1535 C C . ARG A 1 183 ? -48.749 8.079 -21.268 1.00 79.00 183 ARG A C 1
ATOM 1537 O O . ARG A 1 183 ? -49.829 7.547 -21.513 1.00 79.00 183 ARG A O 1
ATOM 1544 N N . SER A 1 184 ? -47.746 8.043 -22.147 1.00 79.00 184 SER A N 1
ATOM 1545 C CA . SER A 1 184 ? -47.844 7.323 -23.423 1.00 79.00 184 SER A CA 1
ATOM 1546 C C . SER A 1 184 ? -47.863 5.798 -23.231 1.00 79.00 184 SER A C 1
ATOM 1548 O O . SER A 1 184 ? -48.608 5.105 -23.921 1.00 79.00 184 SER A O 1
ATOM 1550 N N . LYS A 1 185 ? -47.107 5.266 -22.256 1.00 77.38 185 LYS A N 1
ATOM 1551 C CA . LYS A 1 185 ? -47.160 3.842 -21.879 1.00 77.38 185 LYS A CA 1
ATOM 1552 C C . LYS A 1 185 ? -48.510 3.457 -21.275 1.00 77.38 185 LYS A C 1
ATOM 1554 O O . LYS A 1 185 ? -49.056 2.434 -21.669 1.00 77.38 185 LYS A O 1
ATOM 1559 N N . GLU A 1 186 ? -49.065 4.284 -20.394 1.00 74.12 186 GLU A N 1
ATOM 1560 C CA . GLU A 1 186 ? -50.382 4.046 -19.785 1.00 74.12 186 GLU A CA 1
ATOM 1561 C C . GLU A 1 186 ? -51.508 4.081 -20.820 1.00 74.12 186 GLU A C 1
ATOM 1563 O O . GLU A 1 186 ? -52.329 3.170 -20.855 1.00 74.12 186 GLU A O 1
ATOM 1568 N N . ARG A 1 187 ? -51.500 5.054 -21.744 1.00 73.25 187 ARG A N 1
ATOM 1569 C CA . ARG A 1 187 ? -52.466 5.095 -22.860 1.00 73.25 187 ARG A CA 1
ATOM 1570 C C . ARG A 1 187 ? -52.352 3.877 -23.773 1.00 73.25 187 ARG A C 1
ATOM 1572 O O . ARG A 1 187 ? -53.346 3.388 -24.292 1.00 73.25 187 ARG A O 1
ATOM 1579 N N . ARG A 1 188 ? -51.135 3.380 -23.991 1.00 72.19 188 ARG A N 1
ATOM 1580 C CA . ARG A 1 188 ? -50.899 2.190 -24.815 1.00 72.19 188 ARG A CA 1
ATOM 1581 C C . ARG A 1 188 ? -51.316 0.901 -24.096 1.00 72.19 188 ARG A C 1
ATOM 1583 O O . ARG A 1 188 ? -51.710 -0.049 -24.763 1.00 72.19 188 ARG A O 1
ATOM 1590 N N . ALA A 1 189 ? -51.262 0.885 -22.765 1.00 70.88 189 ALA A N 1
ATOM 1591 C CA . ALA A 1 189 ? -51.778 -0.200 -21.937 1.00 70.88 189 ALA A CA 1
ATOM 1592 C C . ALA A 1 189 ? -53.314 -0.191 -21.865 1.00 70.88 189 ALA A C 1
ATOM 1594 O O . ALA A 1 189 ? -53.920 -1.252 -21.952 1.00 70.88 189 ALA A O 1
ATOM 1595 N N . SER A 1 190 ? -53.951 0.984 -21.791 1.00 71.12 190 SER A N 1
ATOM 1596 C CA . SER A 1 190 ? -55.417 1.097 -21.745 1.00 71.12 190 SER A CA 1
ATOM 1597 C C . SER A 1 190 ? -56.104 0.829 -23.088 1.00 71.12 190 SER A C 1
ATOM 1599 O O . SER A 1 190 ? -57.246 0.383 -23.110 1.00 71.12 190 SER A O 1
ATOM 1601 N N . LEU A 1 191 ? -55.410 1.046 -24.211 1.00 65.88 191 LEU A N 1
ATOM 1602 C CA . LEU A 1 191 ? -55.900 0.707 -25.555 1.00 65.88 191 LEU A CA 1
ATOM 1603 C C . LEU A 1 191 ? -55.771 -0.786 -25.901 1.00 65.88 191 LEU A C 1
ATOM 1605 O O . LEU A 1 191 ? -56.242 -1.210 -26.954 1.00 65.88 191 LEU A O 1
ATOM 1609 N N . ARG A 1 192 ? -55.136 -1.596 -25.044 1.00 55.25 192 ARG A N 1
ATOM 1610 C CA . ARG A 1 192 ? -55.037 -3.044 -25.237 1.00 55.25 192 ARG A CA 1
ATOM 1611 C C . ARG A 1 192 ? -56.233 -3.716 -24.564 1.00 55.25 192 ARG A C 1
ATOM 1613 O O . ARG A 1 192 ? -56.147 -4.142 -23.416 1.00 55.25 192 ARG A O 1
ATOM 1620 N N . SER A 1 193 ? -57.360 -3.785 -25.270 1.00 50.47 193 SER A N 1
ATOM 1621 C CA . SER A 1 193 ? -58.512 -4.576 -24.830 1.00 50.47 193 SER A CA 1
ATOM 1622 C C . SER A 1 193 ? -58.173 -6.079 -24.829 1.00 50.47 193 SER A C 1
ATOM 1624 O O . SER A 1 193 ? -57.401 -6.537 -25.680 1.00 50.47 193 SER A O 1
ATOM 1626 N N . PRO A 1 194 ? -58.710 -6.875 -23.885 1.00 49.09 194 PRO A N 1
ATOM 1627 C CA . PRO A 1 194 ? -58.441 -8.306 -23.828 1.00 49.09 194 PRO A CA 1
ATOM 1628 C C . PRO A 1 194 ? -59.248 -9.008 -24.923 1.00 49.09 194 PRO A C 1
ATOM 1630 O O . PRO A 1 194 ? -60.479 -8.998 -24.895 1.00 49.09 194 PRO A O 1
ATOM 1633 N N . VAL A 1 195 ? -58.568 -9.623 -25.890 1.00 40.50 195 VAL A N 1
ATOM 1634 C CA . VAL A 1 195 ? -59.220 -10.538 -26.831 1.00 40.50 195 VAL A CA 1
ATOM 1635 C C . VAL A 1 195 ? -59.589 -11.806 -26.061 1.00 40.50 195 VAL A C 1
ATOM 1637 O O . VAL A 1 195 ? -58.742 -12.446 -25.442 1.00 40.50 195 VAL A O 1
ATOM 1640 N N . LYS A 1 196 ? -60.886 -12.108 -26.059 1.00 45.03 196 LYS A N 1
ATOM 1641 C CA . LYS A 1 196 ? -61.512 -13.263 -25.422 1.00 45.03 196 LYS A CA 1
ATOM 1642 C C . LYS A 1 196 ? -61.362 -14.455 -26.366 1.00 45.03 196 LYS A C 1
ATOM 1644 O O . LYS A 1 196 ? -62.003 -14.470 -27.411 1.00 45.03 196 LYS A O 1
ATOM 1649 N N . GLU A 1 197 ? -60.533 -15.430 -26.008 1.00 36.00 197 GLU A N 1
ATOM 1650 C CA . GLU A 1 197 ? -60.429 -16.694 -26.742 1.00 36.00 197 GLU A CA 1
ATOM 1651 C C . GLU A 1 197 ? -61.130 -17.801 -25.949 1.00 36.00 197 GLU A C 1
ATOM 1653 O O . GLU A 1 197 ? -60.931 -17.979 -24.747 1.00 36.00 197 GLU A O 1
ATOM 1658 N N . THR A 1 198 ? -62.060 -18.464 -26.624 1.00 34.34 198 THR A N 1
ATOM 1659 C CA . THR A 1 198 ? -63.031 -19.394 -26.061 1.00 34.34 198 THR A CA 1
ATOM 1660 C C . THR A 1 198 ? -62.615 -20.850 -26.251 1.00 34.34 198 THR A C 1
ATOM 1662 O O . THR A 1 198 ? -62.342 -21.276 -27.368 1.00 34.34 198 THR A O 1
ATOM 1665 N N . SER A 1 199 ? -62.833 -21.624 -25.185 1.00 34.56 199 SER A N 1
ATOM 1666 C CA . SER A 1 199 ? -63.317 -23.017 -25.156 1.00 34.56 199 SER A CA 1
ATOM 1667 C C . SER A 1 199 ? -62.336 -24.203 -25.221 1.00 34.56 199 SER A C 1
ATOM 1669 O O . SER A 1 199 ? -61.468 -24.283 -26.082 1.00 34.56 199 SER A O 1
ATOM 1671 N N . ARG A 1 200 ? -62.690 -25.189 -24.367 1.00 30.81 200 ARG A N 1
ATOM 1672 C CA . ARG A 1 200 ? -62.375 -26.639 -24.336 1.00 30.81 200 ARG A CA 1
ATOM 1673 C C . ARG A 1 200 ? -60.990 -27.037 -23.793 1.00 30.81 200 ARG A C 1
ATOM 1675 O O . ARG A 1 200 ? -59.986 -26.547 -24.268 1.00 30.81 200 ARG A O 1
ATOM 1682 N N . ARG A 1 201 ? -60.849 -27.976 -22.844 1.00 32.00 201 ARG A N 1
ATOM 1683 C CA . ARG A 1 201 ? -61.731 -29.061 -22.363 1.00 32.00 201 ARG A CA 1
ATOM 1684 C C . ARG A 1 201 ? -61.297 -29.513 -20.954 1.00 32.00 201 ARG A C 1
ATOM 1686 O O . ARG A 1 201 ? -60.147 -29.341 -20.573 1.00 32.00 201 ARG A O 1
ATOM 1693 N N . GLU A 1 202 ? -62.265 -30.061 -20.233 1.00 33.81 202 GLU A N 1
ATOM 1694 C CA . GLU A 1 202 ? -62.309 -30.435 -18.815 1.00 33.81 202 GLU A CA 1
ATOM 1695 C C . GLU A 1 202 ? -61.476 -31.667 -18.406 1.00 33.81 202 GLU A C 1
ATOM 1697 O O . GLU A 1 202 ? -61.155 -32.516 -19.237 1.00 33.81 202 GLU A O 1
ATOM 1702 N N . GLY A 1 203 ? -61.255 -31.777 -17.087 1.00 29.59 203 GLY A N 1
ATOM 1703 C CA . GLY A 1 203 ? -60.886 -32.989 -16.336 1.00 29.59 203 GLY A CA 1
ATOM 1704 C C . GLY A 1 203 ? -60.230 -32.619 -14.993 1.00 29.59 203 GLY A C 1
ATOM 1705 O O . GLY A 1 203 ? -59.032 -32.376 -14.963 1.00 29.59 203 GLY A O 1
ATOM 1706 N N . SER A 1 204 ? -60.992 -32.264 -13.943 1.00 33.00 204 SER A N 1
ATOM 1707 C CA . SER A 1 204 ? -61.351 -33.123 -12.781 1.00 33.00 204 SER A CA 1
ATOM 1708 C C . SER A 1 204 ? -60.144 -33.883 -12.199 1.00 33.00 204 SER A C 1
ATOM 1710 O O . SER A 1 204 ? -59.566 -34.696 -12.905 1.00 33.00 204 SER A O 1
ATOM 1712 N N . THR A 1 205 ? -59.699 -33.704 -10.955 1.00 31.11 205 THR A N 1
ATOM 1713 C CA . THR A 1 205 ? -60.448 -33.692 -9.686 1.00 31.11 205 THR A CA 1
ATOM 1714 C C . THR A 1 205 ? -59.713 -32.880 -8.615 1.00 31.11 205 THR A C 1
ATOM 1716 O O . THR A 1 205 ? -58.486 -32.869 -8.549 1.00 31.11 205 THR A O 1
ATOM 1719 N N . ALA A 1 206 ? -60.486 -32.217 -7.757 1.00 38.44 206 ALA A N 1
ATOM 1720 C CA . ALA A 1 206 ? -60.005 -31.584 -6.539 1.00 38.44 206 ALA A CA 1
ATOM 1721 C C . ALA A 1 206 ? -59.871 -32.628 -5.422 1.00 38.44 206 ALA A C 1
ATOM 1723 O O . ALA A 1 206 ? -60.858 -33.276 -5.083 1.00 38.44 206 ALA A O 1
ATOM 1724 N N . GLU A 1 207 ? -58.692 -32.718 -4.811 1.00 34.28 207 GLU A N 1
ATOM 1725 C CA . GLU A 1 207 ? -58.536 -33.199 -3.439 1.00 34.28 207 GLU A CA 1
ATOM 1726 C C . GLU A 1 207 ? -57.662 -32.213 -2.652 1.00 34.28 207 GLU A C 1
ATOM 1728 O O . GLU A 1 207 ? -56.651 -31.703 -3.135 1.00 34.28 207 GLU A O 1
ATOM 1733 N N . ASN A 1 208 ? -58.136 -31.892 -1.450 1.00 41.84 208 ASN A N 1
ATOM 1734 C CA . ASN A 1 208 ? -57.552 -30.963 -0.491 1.00 41.84 208 ASN A CA 1
ATOM 1735 C C . ASN A 1 208 ? -56.132 -31.365 -0.074 1.00 41.84 208 ASN A C 1
ATOM 1737 O O . ASN A 1 208 ? -55.962 -32.445 0.484 1.00 41.84 208 ASN A O 1
ATOM 1741 N N . VAL A 1 209 ? -55.163 -30.444 -0.153 1.00 36.53 209 VAL A N 1
ATOM 1742 C CA . VAL A 1 209 ? -53.986 -30.463 0.733 1.00 36.53 209 VAL A CA 1
ATOM 1743 C C . VAL A 1 209 ? -53.609 -29.034 1.129 1.00 36.53 209 VAL A C 1
ATOM 1745 O O . VAL A 1 209 ? -53.124 -28.245 0.326 1.00 36.53 209 VAL A O 1
ATOM 1748 N N . VAL A 1 210 ? -53.901 -28.729 2.395 1.00 39.41 210 VAL A N 1
ATOM 1749 C CA . VAL A 1 210 ? -53.144 -27.895 3.341 1.00 39.41 210 VAL A CA 1
ATOM 1750 C C . VAL A 1 210 ? -52.018 -27.052 2.724 1.00 39.41 210 VAL A C 1
ATOM 1752 O O . VAL A 1 210 ? -50.995 -27.577 2.289 1.00 39.41 210 VAL A O 1
ATOM 1755 N N . THR A 1 211 ? -52.157 -25.727 2.797 1.00 37.06 211 THR A N 1
ATOM 1756 C CA . THR A 1 211 ? -51.051 -24.776 2.626 1.00 37.06 211 THR A CA 1
ATOM 1757 C C . THR A 1 211 ? -49.963 -25.056 3.660 1.00 37.06 211 THR A C 1
ATOM 1759 O O . THR A 1 211 ? -50.058 -24.620 4.807 1.00 37.06 211 THR A O 1
ATOM 1762 N N . GLN A 1 212 ? -48.932 -25.797 3.260 1.00 44.12 212 GLN A N 1
ATOM 1763 C CA . GLN A 1 212 ? -47.679 -25.862 3.999 1.00 44.12 212 GLN A CA 1
ATOM 1764 C C . GLN A 1 212 ? -46.875 -24.588 3.729 1.00 44.12 212 GLN A C 1
ATOM 1766 O O . GLN A 1 212 ? -46.765 -24.123 2.593 1.00 44.12 212 GLN A O 1
ATOM 1771 N N . ALA A 1 213 ? -46.341 -24.019 4.809 1.00 59.12 213 ALA A N 1
ATOM 1772 C CA . ALA A 1 213 ? -45.364 -22.943 4.778 1.00 59.12 213 ALA A CA 1
ATOM 1773 C C . ALA A 1 213 ? -44.145 -23.336 3.909 1.00 59.12 213 ALA A C 1
ATOM 1775 O O . ALA A 1 213 ? -43.863 -24.530 3.765 1.00 59.12 213 ALA A O 1
ATOM 1776 N N . PRO A 1 214 ? -43.415 -22.363 3.328 1.00 54.56 214 PRO A N 1
ATOM 1777 C CA . PRO A 1 214 ? -42.241 -22.653 2.507 1.00 54.56 214 PRO A CA 1
ATOM 1778 C C . PRO A 1 214 ? -41.248 -23.514 3.303 1.00 54.56 214 PRO A C 1
ATOM 1780 O O . PRO A 1 214 ? -41.056 -23.231 4.488 1.00 54.56 214 PRO A O 1
ATOM 1783 N N . PRO A 1 215 ? -40.612 -24.540 2.702 1.00 52.81 215 PRO A N 1
ATOM 1784 C CA . PRO A 1 215 ? -39.682 -25.380 3.439 1.00 52.81 215 PRO A CA 1
ATOM 1785 C C . PRO A 1 215 ? -38.537 -24.519 3.969 1.00 52.81 215 PRO A C 1
ATOM 1787 O O . PRO A 1 215 ? -37.862 -23.808 3.219 1.00 52.81 215 PRO A O 1
ATOM 1790 N N . GLU A 1 216 ? -38.357 -24.579 5.284 1.00 57.06 216 GLU A N 1
ATOM 1791 C CA . GLU A 1 216 ? -37.280 -23.923 6.004 1.00 57.06 216 GLU A CA 1
ATOM 1792 C C . GLU A 1 216 ? -35.943 -24.346 5.383 1.00 57.06 216 GLU A C 1
ATOM 1794 O O . GLU A 1 216 ? -35.663 -25.535 5.208 1.00 57.06 216 GLU A O 1
ATOM 1799 N N . ALA A 1 217 ? -35.140 -23.364 4.970 1.00 56.53 217 ALA A N 1
ATOM 1800 C CA . ALA A 1 217 ? -33.861 -23.612 4.325 1.00 56.53 217 ALA A CA 1
ATOM 1801 C C . ALA A 1 217 ? -32.956 -24.405 5.279 1.00 56.53 217 ALA A C 1
ATOM 1803 O O . ALA A 1 217 ? -32.416 -23.860 6.243 1.00 56.53 217 ALA A O 1
ATOM 1804 N N . VAL A 1 218 ? -32.787 -25.700 5.002 1.00 55.00 218 VAL A N 1
ATOM 1805 C CA . VAL A 1 218 ? -31.861 -26.560 5.737 1.00 55.00 218 VAL A CA 1
ATOM 1806 C C . VAL A 1 218 ? -30.464 -25.976 5.559 1.00 55.00 218 VAL A C 1
ATOM 1808 O O . VAL A 1 218 ? -29.896 -26.003 4.465 1.00 55.00 218 VAL A O 1
ATOM 1811 N N . LYS A 1 219 ? -29.918 -25.412 6.640 1.00 51.88 219 LYS A N 1
ATOM 1812 C CA . LYS A 1 219 ? -28.533 -24.945 6.701 1.00 51.88 219 LYS A CA 1
ATOM 1813 C C . LYS A 1 219 ? -27.636 -26.144 6.401 1.00 51.88 219 LYS A C 1
ATOM 1815 O O . LYS A 1 219 ? -27.500 -27.040 7.230 1.00 51.88 219 LYS A O 1
ATOM 1820 N N . LEU A 1 220 ? -27.062 -26.184 5.199 1.00 54.75 220 LEU A N 1
ATOM 1821 C CA . LEU A 1 220 ? -26.021 -27.144 4.849 1.00 54.75 220 LEU A CA 1
ATOM 1822 C C . LEU A 1 220 ? -24.857 -26.908 5.813 1.00 54.75 220 LEU A C 1
ATOM 1824 O O . LEU A 1 220 ? -24.196 -25.873 5.743 1.00 54.75 220 LEU A O 1
ATOM 1828 N N . GLY A 1 221 ? -24.680 -27.834 6.757 1.00 61.22 221 GLY A N 1
ATOM 1829 C CA . GLY A 1 221 ? -23.622 -27.769 7.757 1.00 61.22 221 GLY A CA 1
ATOM 1830 C C . GLY A 1 221 ? -22.253 -27.613 7.100 1.00 61.22 221 GLY A C 1
ATOM 1831 O O . GLY A 1 221 ? -22.012 -28.122 6.004 1.00 61.22 221 GLY A O 1
ATOM 1832 N N . GLU A 1 222 ? -21.364 -26.887 7.774 1.00 64.50 222 GLU A N 1
ATOM 1833 C CA . GLU A 1 222 ? -20.002 -26.629 7.320 1.00 64.50 222 GLU A CA 1
ATOM 1834 C C . GLU A 1 222 ? -19.284 -27.952 7.025 1.00 64.50 222 GLU A C 1
ATOM 1836 O O . GLU A 1 222 ? -18.896 -28.704 7.920 1.00 64.50 222 GLU A O 1
ATOM 1841 N N . HIS A 1 223 ? -19.125 -28.268 5.741 1.00 65.69 223 HIS A N 1
ATOM 1842 C CA . HIS A 1 223 ? -18.332 -29.414 5.334 1.00 65.69 223 HIS A CA 1
ATOM 1843 C C . HIS A 1 223 ? -16.852 -29.035 5.456 1.00 65.69 223 HIS A C 1
ATOM 1845 O O . HIS A 1 223 ? -16.408 -28.116 4.761 1.00 65.69 223 HIS A O 1
ATOM 1851 N N . PRO A 1 224 ? -16.064 -29.719 6.304 1.00 71.81 224 PRO A N 1
ATOM 1852 C CA . PRO A 1 224 ? -14.657 -29.390 6.488 1.00 71.81 224 PRO A CA 1
ATOM 1853 C C . PRO A 1 224 ? -13.912 -29.546 5.160 1.00 71.81 224 PRO A C 1
ATOM 1855 O O . PRO A 1 224 ? -13.870 -30.630 4.577 1.00 71.81 224 PRO A O 1
ATOM 1858 N N . ILE A 1 225 ? -13.308 -28.447 4.705 1.00 62.12 225 ILE A N 1
ATOM 1859 C CA . ILE A 1 225 ? -12.675 -28.288 3.384 1.00 62.12 225 ILE A CA 1
ATOM 1860 C C . ILE A 1 225 ? -11.558 -29.329 3.153 1.00 62.12 225 ILE A C 1
ATOM 1862 O O . ILE A 1 225 ? -11.244 -29.673 2.016 1.00 62.12 225 ILE A O 1
ATOM 1866 N N . TRP A 1 226 ? -10.988 -29.886 4.226 1.00 65.75 226 TRP A N 1
ATOM 1867 C CA . TRP A 1 226 ? -9.900 -30.870 4.179 1.00 65.75 226 TRP A CA 1
ATOM 1868 C C . TRP A 1 226 ? -10.353 -32.336 4.118 1.00 65.75 226 TRP A C 1
ATOM 1870 O O . TRP A 1 226 ? -9.520 -33.217 3.899 1.00 65.75 226 TRP A O 1
ATOM 1880 N N . LYS A 1 227 ? -11.649 -32.639 4.290 1.00 66.94 227 LYS A N 1
ATOM 1881 C CA . LYS A 1 227 ? -12.145 -34.015 4.132 1.00 66.94 227 LYS A CA 1
ATOM 1882 C C . LYS A 1 227 ? -12.354 -34.319 2.648 1.00 66.94 227 LYS A C 1
ATOM 1884 O O . LYS A 1 227 ? -13.177 -33.701 1.974 1.00 66.94 227 LYS A O 1
ATOM 1889 N N . LYS A 1 228 ? -11.606 -35.294 2.124 1.00 69.25 228 LYS A N 1
ATOM 1890 C CA . LYS A 1 228 ? -11.728 -35.740 0.729 1.00 69.25 228 LYS A CA 1
ATOM 1891 C C . LYS A 1 228 ? -13.098 -36.388 0.511 1.00 69.25 228 LYS A C 1
ATOM 1893 O O . LYS A 1 228 ? -13.414 -37.396 1.129 1.00 69.25 228 LYS A O 1
ATOM 1898 N N . ARG A 1 229 ? -13.879 -35.842 -0.425 1.00 66.56 229 ARG A N 1
ATOM 1899 C CA . ARG A 1 229 ? -15.222 -36.329 -0.816 1.00 66.56 229 ARG A CA 1
ATOM 1900 C C . ARG A 1 229 ? -15.238 -37.742 -1.419 1.00 66.56 229 ARG A C 1
ATOM 1902 O O . ARG A 1 229 ? -16.306 -38.292 -1.651 1.00 66.56 229 ARG A O 1
ATOM 1909 N N . THR A 1 230 ? -14.067 -38.307 -1.697 1.00 68.38 230 THR A N 1
ATOM 1910 C CA . THR A 1 230 ? -13.875 -39.617 -2.330 1.00 68.38 230 THR A CA 1
ATOM 1911 C C . THR A 1 230 ? -13.805 -40.773 -1.334 1.00 68.38 230 THR A C 1
ATOM 1913 O O . THR A 1 230 ? -13.613 -41.906 -1.759 1.00 68.38 230 THR A O 1
ATOM 1916 N N . VAL A 1 231 ? -13.901 -40.519 -0.024 1.00 74.00 231 VAL A N 1
ATOM 1917 C CA . VAL A 1 231 ? -13.824 -41.563 1.008 1.00 74.00 231 VAL A CA 1
ATOM 1918 C C . VAL A 1 231 ? -14.807 -41.245 2.140 1.00 74.00 231 VAL A C 1
ATOM 1920 O O . VAL A 1 231 ? -14.911 -40.095 2.563 1.00 74.00 231 VAL A O 1
ATOM 1923 N N . GLY A 1 232 ? -15.514 -42.261 2.642 1.00 75.50 232 GLY A N 1
ATOM 1924 C CA . GLY A 1 232 ? -16.404 -42.157 3.806 1.00 75.50 232 GLY A CA 1
ATOM 1925 C C . GLY A 1 232 ? -17.876 -41.862 3.486 1.00 75.50 232 GLY A C 1
ATOM 1926 O O . GLY A 1 232 ? -18.354 -42.088 2.374 1.00 75.50 232 GLY A O 1
ATOM 1927 N N . GLU A 1 233 ? -18.595 -41.358 4.491 1.00 80.56 233 GLU A N 1
ATOM 1928 C CA . GLU A 1 233 ? -20.066 -41.234 4.522 1.00 80.56 233 GLU A CA 1
ATOM 1929 C C . GLU A 1 233 ? -20.647 -40.397 3.371 1.00 80.56 233 GLU A C 1
ATOM 1931 O O . GLU A 1 233 ? -21.697 -40.728 2.822 1.00 80.56 233 GLU A O 1
ATOM 1936 N N . ALA A 1 234 ? -19.939 -39.347 2.940 1.00 77.50 234 ALA A N 1
ATOM 1937 C CA . ALA A 1 234 ? -20.389 -38.487 1.845 1.00 77.50 234 ALA A CA 1
ATOM 1938 C C . ALA A 1 234 ? -20.441 -39.216 0.486 1.00 77.50 234 ALA A C 1
ATOM 1940 O O . ALA A 1 234 ? -21.310 -38.912 -0.332 1.00 77.50 234 ALA A O 1
ATOM 1941 N N . LEU A 1 235 ? -19.540 -40.178 0.244 1.00 81.69 235 LEU A N 1
ATOM 1942 C CA . LEU A 1 235 ? -19.541 -40.987 -0.979 1.00 81.69 235 LEU A CA 1
ATOM 1943 C C . LEU A 1 235 ? -20.637 -42.060 -0.928 1.00 81.69 235 LEU A C 1
ATOM 1945 O O . LEU A 1 235 ? -21.327 -42.267 -1.924 1.00 81.69 235 LEU A O 1
ATOM 1949 N N . ALA A 1 236 ? -20.829 -42.698 0.230 1.00 85.62 236 ALA A N 1
ATOM 1950 C CA . ALA A 1 236 ? -21.886 -43.692 0.429 1.00 85.62 236 ALA A CA 1
ATOM 1951 C C . ALA A 1 236 ? -23.279 -43.082 0.196 1.00 85.62 236 ALA A C 1
ATOM 1953 O O . ALA A 1 236 ? -24.052 -43.595 -0.612 1.00 85.62 236 ALA A O 1
ATOM 1954 N N . ALA A 1 237 ? -23.547 -41.912 0.786 1.00 87.06 237 ALA A N 1
ATOM 1955 C CA . ALA A 1 237 ? -24.800 -41.188 0.575 1.00 87.06 237 ALA A CA 1
ATOM 1956 C C . ALA A 1 237 ? -24.991 -40.739 -0.889 1.00 87.06 237 ALA A C 1
ATOM 1958 O O . ALA A 1 237 ? -26.114 -40.680 -1.395 1.00 87.06 237 ALA A O 1
ATOM 1959 N N . ALA A 1 238 ? -23.904 -40.408 -1.597 1.00 84.38 238 ALA A N 1
ATOM 1960 C CA . ALA A 1 238 ? -23.967 -40.068 -3.017 1.00 84.38 238 ALA A CA 1
ATOM 1961 C C . ALA A 1 238 ? -24.305 -41.288 -3.893 1.00 84.38 238 ALA A C 1
ATOM 1963 O O . ALA A 1 238 ? -25.094 -41.152 -4.830 1.00 84.38 238 ALA A O 1
ATOM 1964 N N . LEU A 1 239 ? -23.760 -42.467 -3.571 1.00 90.81 239 LEU A N 1
ATOM 1965 C CA . LEU A 1 239 ? -24.079 -43.725 -4.252 1.00 90.81 239 LEU A CA 1
ATOM 1966 C C . LEU A 1 239 ? -25.532 -44.147 -4.014 1.00 90.81 239 LEU A C 1
ATOM 1968 O O . LEU A 1 239 ? -26.226 -44.468 -4.975 1.00 90.81 239 LEU A O 1
ATOM 1972 N N . GLU A 1 240 ? -26.036 -44.070 -2.783 1.00 90.69 240 GLU A N 1
ATOM 1973 C CA . GLU A 1 240 ? -27.445 -44.375 -2.489 1.00 90.69 240 GLU A CA 1
ATOM 1974 C C . GLU A 1 240 ? -28.406 -43.487 -3.285 1.00 90.69 240 GLU A C 1
ATOM 1976 O O . GLU A 1 240 ? -29.345 -43.980 -3.905 1.00 90.69 240 GLU A O 1
ATOM 1981 N N . ARG A 1 241 ? -28.135 -42.178 -3.359 1.00 91.69 241 ARG A N 1
ATOM 1982 C CA . ARG A 1 241 ? -28.938 -41.241 -4.167 1.00 91.69 241 ARG A CA 1
ATOM 1983 C C . ARG A 1 241 ? -28.860 -41.504 -5.666 1.00 91.69 241 ARG A C 1
ATOM 1985 O O . ARG A 1 241 ? -29.753 -41.074 -6.396 1.00 91.69 241 ARG A O 1
ATOM 1992 N N . TYR A 1 242 ? -27.766 -42.096 -6.138 1.00 91.50 242 TYR A N 1
ATOM 1993 C CA . TYR A 1 242 ? -27.622 -42.497 -7.533 1.00 91.50 242 TYR A CA 1
ATOM 1994 C C . TYR A 1 242 ? -28.490 -43.724 -7.823 1.00 91.50 242 TYR A C 1
ATOM 1996 O O . TYR A 1 242 ? -29.238 -43.710 -8.795 1.00 91.50 242 TYR A O 1
ATOM 2004 N N . PHE A 1 243 ? -28.465 -44.728 -6.943 1.00 92.38 243 PHE A N 1
ATOM 2005 C CA . PHE A 1 243 ? -29.305 -45.918 -7.082 1.00 92.38 243 PHE A CA 1
ATOM 2006 C C . PHE A 1 243 ? -30.795 -45.630 -6.896 1.00 92.38 243 PHE A C 1
ATOM 2008 O O . PHE A 1 243 ? -31.596 -46.202 -7.613 1.00 92.38 243 PHE A O 1
ATOM 2015 N N . GLN A 1 244 ? -31.182 -44.703 -6.018 1.00 84.12 244 GLN A N 1
ATOM 2016 C CA . GLN A 1 244 ? -32.585 -44.284 -5.876 1.00 84.12 244 GLN A CA 1
ATOM 2017 C C . GLN A 1 244 ? -33.122 -43.500 -7.083 1.00 84.12 244 GLN A C 1
ATOM 2019 O O . GLN A 1 244 ? -34.331 -43.351 -7.232 1.00 84.12 244 GLN A O 1
ATOM 2024 N N . ARG A 1 245 ? -32.235 -42.944 -7.917 1.00 79.62 245 ARG A N 1
ATOM 2025 C CA . ARG A 1 245 ? -32.613 -42.205 -9.131 1.00 79.62 245 ARG A CA 1
ATOM 2026 C C . ARG A 1 245 ? -32.674 -43.075 -10.383 1.00 79.62 245 ARG A C 1
ATOM 2028 O O . ARG A 1 245 ? -33.075 -42.559 -11.425 1.00 79.62 245 ARG A O 1
ATOM 2035 N N . LYS A 1 246 ? -32.231 -44.325 -10.296 1.00 66.75 246 LYS A N 1
ATOM 2036 C CA . LYS A 1 246 ? -32.193 -45.279 -11.400 1.00 66.75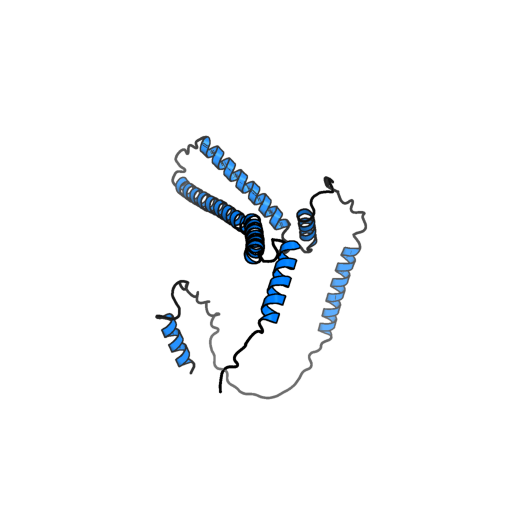 246 LYS A CA 1
ATOM 2037 C C . LYS A 1 246 ? -33.298 -46.308 -11.225 1.00 66.75 246 LYS A C 1
ATOM 2039 O O . LYS A 1 246 ? -33.893 -46.663 -12.261 1.00 66.75 246 LYS A O 1
#

InterPro domains:
  IPR018612 Nuclear speckle splicing regulatory protein 1, N-terminal [PF09745] (19-133)
  IPR042816 Nuclear speckle splicing regulatory protein 1 [PTHR31938] (10-149)

pLDDT: mean 75.09, std 18.81, range [29.59, 96.62]